Protein AF-A0A8C3CVC2-F1 (afdb_monomer)

Sequence (201 aa):
MAAPSAPRPPRPRKEPQPLVIPRSAAEEQRLRLERLMRNPEKTVPIPEKLNEWAPRPPPEFVRDVMGSSAGAGSGEFHVYRHLRRREYQRQDFMDAMAEKQRLDEEFQKKLERNKMIAEEQTAKRRRKRQKLKEKKLQAKKNKLEQKKQEKGQENAQLQWQETELRFCVQEIETPWCHLLYTTISFHIEINMKNQTAAVLP

Foldseek 3Di:
DDDDDDDDPDDPDDPDDPPDDDPDPVVVVVVVVVVCVVCVPDDDDDDDPDDDDAQDDDDPDDPPDDDPPDDDDPCNVVVCVVVVVSVVVNVVVVVVVVVVVVVVVVVVVVVVVVVVVVVVVVVVVVVVVVVVVVVVVVVVVVVVVVVVVVVVVVVVVVVVVVVVVVVVVVVVCPPPVVVVVVVVVVVVVVVVVVVPPPDDD

Radius of gyration: 58.06 Å; Cα contacts (8 Å, |Δi|>4): 8; chains: 1; bounding box: 137×62×144 Å

Nearest PDB structures (foldseek):
  7w5b-assembly1_2  TM=9.446E-01  e=3.152E-12  Homo sapiens

pLDDT: mean 82.86, std 14.96, range [46.09, 98.31]

Mean predicted aligned error: 16.49 Å

Solvent-accessible surface area (backbone atoms only — not comparable to full-atom values): 12413 Å² total; per-residue (Å²): 135,83,79,86,79,78,85,77,78,84,75,82,80,77,78,87,70,82,86,76,80,62,90,44,74,68,47,45,51,48,54,54,48,53,64,47,62,74,47,74,86,59,83,78,87,74,84,68,83,79,76,76,92,68,72,76,78,77,77,90,75,79,88,83,75,72,63,93,86,60,75,90,54,92,60,50,65,58,52,51,55,53,50,53,51,54,49,49,54,39,50,54,49,53,54,52,50,52,51,50,52,52,54,52,51,54,49,50,55,50,53,51,51,51,51,51,53,54,47,51,55,48,49,55,54,47,53,54,52,48,55,52,51,50,53,54,50,50,54,51,49,53,52,51,49,50,56,49,50,54,52,48,49,52,51,51,49,52,50,49,51,53,50,49,51,53,51,51,54,61,63,65,53,62,72,58,53,60,55,53,53,52,53,52,51,55,53,53,55,54,57,59,61,68,67,68,80,78,75,83,136

Secondary structure (DSSP, 8-state):
-PPPPPPPPPPPPPPPPP----SSHHHHHHHHHHHHHTSTTSPP-PPPPPPPP-PPPPPS--S----TT----TTHHHHHHHHHHHHHHHHHHHHHHHHHHHHHHHHHHHHHHHHHHHHHHHHHHHHHHHHHHHHHHHHHHHHHHHHHHHHHHHHHHHHHHHHHHHHHHHHHHHHHHHHHHHHHHHHHHHHHHTSSSSS--

InterPro domains:
  IPR009548 PRKR-interacting protein 1 [PF06658] (40-156)
  IPR009548 PRKR-interacting protein 1 [PTHR13507] (15-159)

Organism: Cairina moschata (NCBI:txid8855)

Structure (mmCIF, N/CA/C/O backbone):
data_AF-A0A8C3CVC2-F1
#
_entry.id   AF-A0A8C3CVC2-F1
#
loop_
_atom_site.group_PDB
_atom_site.id
_atom_site.type_symbol
_atom_site.label_atom_id
_atom_site.label_alt_id
_atom_site.label_comp_id
_atom_site.label_asym_id
_atom_site.label_entity_id
_atom_site.label_seq_id
_atom_site.pdbx_PDB_ins_code
_atom_site.Cartn_x
_atom_site.Cartn_y
_atom_site.Cartn_z
_atom_site.occupancy
_atom_site.B_iso_or_equiv
_atom_site.auth_seq_id
_atom_site.auth_comp_id
_atom_site.auth_asym_id
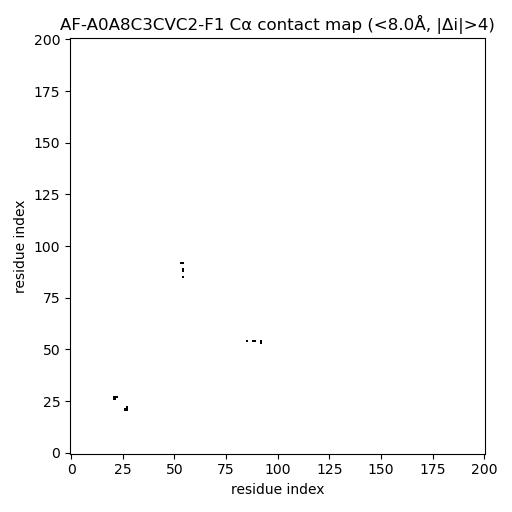_atom_site.auth_atom_id
_atom_site.pdbx_PDB_model_num
ATOM 1 N N . MET A 1 1 ? 21.371 -26.431 -43.433 1.00 46.09 1 MET A N 1
ATOM 2 C CA . MET A 1 1 ? 20.203 -26.418 -44.339 1.00 46.09 1 MET A CA 1
ATOM 3 C C . MET A 1 1 ? 18.964 -26.686 -43.490 1.00 46.09 1 MET A C 1
ATOM 5 O O . MET A 1 1 ? 18.816 -27.804 -43.020 1.00 46.09 1 MET A O 1
ATOM 9 N N . ALA A 1 2 ? 18.157 -25.669 -43.173 1.00 52.72 2 ALA A N 1
ATOM 10 C CA . ALA A 1 2 ? 16.923 -25.847 -42.395 1.00 52.72 2 ALA A CA 1
ATOM 11 C C . ALA A 1 2 ? 15.766 -26.202 -43.345 1.00 52.72 2 ALA A C 1
ATOM 13 O O . ALA A 1 2 ? 15.612 -25.556 -44.379 1.00 52.72 2 ALA A O 1
ATOM 14 N N . ALA A 1 3 ? 14.991 -27.239 -43.018 1.00 64.88 3 ALA A N 1
ATOM 15 C CA . ALA A 1 3 ? 13.877 -27.711 -43.840 1.00 64.88 3 ALA A CA 1
ATOM 16 C C . ALA A 1 3 ? 12.752 -26.655 -43.949 1.00 64.88 3 ALA A C 1
ATOM 18 O O . ALA A 1 3 ? 12.484 -25.953 -42.967 1.00 64.88 3 ALA A O 1
ATOM 19 N N . PRO A 1 4 ? 12.063 -26.537 -45.102 1.00 66.88 4 PRO A N 1
ATOM 20 C CA . PRO A 1 4 ? 10.926 -25.634 -45.237 1.00 66.88 4 PRO A CA 1
ATOM 21 C C . PRO A 1 4 ? 9.755 -26.127 -44.374 1.00 66.88 4 PRO A C 1
ATOM 23 O O . PRO A 1 4 ? 9.331 -27.277 -44.464 1.00 66.88 4 PRO A O 1
ATOM 26 N N . SER A 1 5 ? 9.237 -25.248 -43.514 1.00 68.94 5 SER A N 1
ATOM 27 C CA . SER A 1 5 ? 8.081 -25.544 -42.661 1.00 68.94 5 SER A CA 1
ATOM 28 C C . SER A 1 5 ? 6.784 -25.555 -43.478 1.00 68.94 5 SER A C 1
ATOM 30 O O . SER A 1 5 ? 6.563 -24.689 -44.322 1.00 68.94 5 SER A O 1
ATOM 32 N N . ALA A 1 6 ? 5.929 -26.551 -43.231 1.00 77.19 6 ALA A N 1
ATOM 33 C CA . ALA A 1 6 ? 4.643 -26.708 -43.905 1.00 77.19 6 ALA A CA 1
ATOM 34 C C . ALA A 1 6 ? 3.715 -25.490 -43.683 1.00 77.19 6 ALA A C 1
ATOM 36 O O . ALA A 1 6 ? 3.739 -24.884 -42.603 1.00 77.19 6 ALA A O 1
ATOM 37 N N . PRO A 1 7 ? 2.866 -25.131 -44.667 1.00 76.12 7 PRO A N 1
ATOM 38 C CA . PRO A 1 7 ? 1.921 -24.030 -44.527 1.00 76.12 7 PRO A CA 1
ATOM 39 C C . PRO A 1 7 ? 0.903 -24.336 -43.422 1.00 76.12 7 PRO A C 1
ATOM 41 O O . PRO A 1 7 ? 0.286 -25.400 -43.391 1.00 76.12 7 PRO A O 1
ATOM 44 N N . ARG A 1 8 ? 0.730 -23.390 -42.491 1.00 76.94 8 ARG A N 1
ATOM 45 C CA . ARG A 1 8 ? -0.240 -23.522 -41.394 1.00 76.94 8 ARG A CA 1
ATOM 46 C C . ARG A 1 8 ? -1.662 -23.611 -41.967 1.00 76.94 8 ARG A C 1
ATOM 48 O O . ARG A 1 8 ? -1.976 -22.838 -42.874 1.00 76.94 8 ARG A O 1
ATOM 55 N N . PRO A 1 9 ? -2.533 -24.481 -41.423 1.00 79.44 9 PRO A N 1
ATOM 56 C CA . PRO A 1 9 ? -3.913 -24.586 -41.882 1.00 79.44 9 PRO A CA 1
ATOM 57 C C . PRO A 1 9 ? -4.638 -23.233 -41.771 1.00 79.44 9 PRO A C 1
ATOM 59 O O . PRO A 1 9 ? -4.357 -22.452 -40.849 1.00 79.44 9 PRO A O 1
ATOM 62 N N . PRO A 1 10 ? -5.567 -22.930 -42.697 1.00 76.94 10 PRO A N 1
ATOM 63 C CA . PRO A 1 10 ? -6.317 -21.684 -42.671 1.00 76.94 10 PRO A CA 1
ATOM 64 C C . PRO A 1 10 ? -7.141 -21.603 -41.384 1.00 76.94 10 PRO A C 1
ATOM 66 O O . PRO A 1 10 ? -7.897 -22.511 -41.043 1.00 76.94 10 PRO A O 1
ATOM 69 N N . ARG A 1 11 ? -6.986 -20.496 -40.651 1.00 76.88 11 ARG A N 1
ATOM 70 C CA . ARG A 1 11 ? -7.777 -20.238 -39.444 1.00 76.88 11 ARG A CA 1
ATOM 71 C C . ARG A 1 11 ? -9.261 -20.137 -39.829 1.00 76.88 11 ARG A C 1
ATOM 73 O O . ARG A 1 11 ? -9.560 -19.449 -40.810 1.00 76.88 11 ARG A O 1
ATOM 80 N N . PRO A 1 12 ? -10.182 -20.764 -39.072 1.00 74.94 12 PRO A N 1
ATOM 81 C CA . PRO A 1 12 ? -11.611 -20.645 -39.333 1.00 74.94 12 PRO A CA 1
ATOM 82 C C . PRO A 1 12 ? -12.006 -19.164 -39.326 1.00 74.94 12 PRO A C 1
ATOM 84 O O . PRO A 1 12 ? -11.668 -18.420 -38.398 1.00 74.94 12 PRO A O 1
ATOM 87 N N . ARG A 1 13 ? -12.660 -18.714 -40.403 1.00 68.12 13 ARG A N 1
ATOM 88 C CA . ARG A 1 13 ? -13.088 -17.320 -40.555 1.00 68.12 13 ARG A CA 1
ATOM 89 C C . ARG A 1 13 ? -14.186 -17.044 -39.534 1.00 68.12 13 ARG A C 1
ATOM 91 O O . ARG A 1 13 ? -15.205 -17.723 -39.514 1.00 68.12 13 ARG A O 1
ATOM 98 N N . LYS A 1 14 ? -13.965 -16.058 -38.667 1.00 71.88 14 LYS A N 1
ATOM 99 C CA . LYS A 1 14 ? -14.958 -15.627 -37.683 1.00 71.88 14 LYS A CA 1
ATOM 100 C C . LYS A 1 14 ? -16.050 -14.854 -38.420 1.00 71.88 14 LYS A C 1
ATOM 102 O O . LYS A 1 14 ? -15.741 -13.848 -39.052 1.00 71.88 14 LYS A O 1
ATOM 107 N N . GLU A 1 15 ? -17.290 -15.329 -38.352 1.00 75.25 15 GLU A N 1
ATOM 108 C CA . GLU A 1 15 ? -18.439 -14.653 -38.962 1.00 75.25 15 GLU A CA 1
ATOM 109 C C . GLU A 1 15 ? -18.516 -13.188 -38.493 1.00 75.25 15 GLU A C 1
ATOM 111 O O . GLU A 1 15 ? -18.444 -12.945 -37.275 1.00 75.25 15 GLU A O 1
ATOM 116 N N . PRO A 1 16 ? -18.635 -12.215 -39.420 1.00 66.25 16 PRO A N 1
ATOM 117 C CA . PRO A 1 16 ? -18.678 -10.800 -39.076 1.00 66.25 16 PRO A CA 1
ATOM 118 C C . PRO A 1 16 ? -19.916 -10.530 -38.221 1.00 66.25 16 PRO A C 1
ATOM 120 O O . PRO A 1 16 ? -21.046 -10.734 -38.651 1.00 66.25 16 PRO A O 1
ATOM 123 N N . GLN A 1 17 ? -19.693 -10.114 -36.977 1.00 67.25 17 GLN A N 1
ATOM 124 C CA . GLN A 1 17 ? -20.778 -9.775 -36.063 1.00 67.25 17 GLN A CA 1
ATOM 125 C C . GLN A 1 17 ? -21.219 -8.332 -36.297 1.00 67.25 17 GLN A C 1
ATOM 127 O O . GLN A 1 17 ? -20.343 -7.471 -36.432 1.00 67.25 17 GLN A O 1
ATOM 132 N N . PRO A 1 18 ? -22.532 -8.044 -36.300 1.00 72.38 18 PRO A N 1
ATOM 133 C CA . PRO A 1 18 ? -23.007 -6.670 -36.332 1.00 72.38 18 PRO A CA 1
ATOM 134 C C . PRO A 1 18 ? -22.492 -5.936 -35.088 1.00 72.38 18 PRO A C 1
ATOM 136 O O . PRO A 1 18 ? -22.612 -6.423 -33.961 1.00 72.38 18 PRO A O 1
ATOM 139 N N . LEU A 1 19 ? -21.869 -4.776 -35.293 1.00 73.06 19 LEU A N 1
ATOM 140 C CA . LEU A 1 19 ? -21.350 -3.950 -34.209 1.00 73.06 19 LEU A CA 1
ATOM 141 C C . LEU A 1 19 ? -22.526 -3.236 -33.527 1.00 73.06 19 LEU A C 1
ATOM 143 O O . LEU A 1 19 ? -22.907 -2.135 -33.912 1.00 73.06 19 LEU A O 1
ATOM 147 N N . VAL A 1 20 ? -23.139 -3.892 -32.542 1.00 81.75 20 VAL A N 1
ATOM 148 C CA . VAL A 1 20 ? -24.202 -3.294 -31.725 1.00 81.75 20 VAL A CA 1
ATOM 149 C C . VAL A 1 20 ? -23.547 -2.452 -30.635 1.00 81.75 20 VAL A C 1
ATOM 151 O O . VAL A 1 20 ? -22.890 -2.987 -29.743 1.00 81.75 20 VAL A O 1
ATOM 154 N N . ILE A 1 21 ? -23.703 -1.131 -30.720 1.00 84.44 21 ILE A N 1
ATOM 155 C CA . ILE A 1 21 ? -23.258 -0.204 -29.675 1.00 84.44 21 ILE A CA 1
ATOM 156 C C . ILE A 1 21 ? -24.286 -0.279 -28.534 1.00 84.44 21 ILE A C 1
ATOM 158 O O . ILE A 1 21 ? -25.451 0.055 -28.767 1.00 84.44 21 ILE A O 1
ATOM 162 N N . PRO A 1 22 ? -23.908 -0.738 -27.326 1.00 84.31 22 PRO A N 1
ATOM 163 C CA . PRO A 1 22 ? -24.840 -0.816 -26.208 1.00 84.31 22 PRO A CA 1
ATOM 164 C C . PRO A 1 22 ? -25.255 0.591 -25.766 1.00 84.31 22 PRO A C 1
ATOM 166 O O . PRO A 1 22 ? -24.414 1.474 -25.606 1.00 84.31 22 PRO A O 1
ATOM 169 N N . ARG A 1 23 ? -26.554 0.800 -25.544 1.00 84.38 23 ARG A N 1
ATOM 170 C CA . ARG A 1 23 ? -27.125 2.060 -25.031 1.00 84.38 23 ARG A CA 1
ATOM 171 C C . ARG A 1 23 ? -27.279 2.051 -23.508 1.00 84.38 23 ARG A C 1
ATOM 173 O O . ARG A 1 23 ? -27.440 3.106 -22.904 1.00 84.38 23 ARG A O 1
ATOM 180 N N . SER A 1 24 ? -27.231 0.869 -22.887 1.00 93.38 24 SER A N 1
ATOM 181 C CA . SER A 1 24 ? -27.380 0.648 -21.443 1.00 93.38 24 SER A CA 1
ATOM 182 C C . SER A 1 24 ? -26.378 -0.391 -20.927 1.00 93.38 24 SER A C 1
ATOM 184 O O . SER A 1 24 ? -26.004 -1.312 -21.655 1.00 93.38 24 SER A O 1
ATOM 186 N N . ALA A 1 25 ? -25.994 -0.299 -19.648 1.00 92.19 25 ALA A N 1
ATOM 187 C CA . ALA A 1 25 ? -25.127 -1.279 -18.982 1.00 92.19 25 ALA A CA 1
ATOM 188 C C . ALA A 1 25 ? -25.695 -2.712 -19.051 1.00 92.19 25 ALA A C 1
ATOM 190 O O . ALA A 1 25 ? -24.948 -3.682 -19.175 1.00 92.19 25 ALA A O 1
ATOM 191 N N . ALA A 1 26 ? -27.026 -2.848 -19.035 1.00 93.25 26 ALA A N 1
ATOM 192 C CA . ALA A 1 26 ? -27.692 -4.140 -19.192 1.00 93.25 26 ALA A CA 1
ATOM 193 C C . ALA A 1 26 ? -27.498 -4.727 -20.604 1.00 93.25 26 ALA A C 1
ATOM 195 O O . ALA A 1 26 ? -27.313 -5.934 -20.756 1.00 93.25 26 ALA A O 1
ATOM 196 N N . GLU A 1 27 ? -27.496 -3.881 -21.641 1.00 90.19 27 GLU A N 1
ATOM 197 C CA . GLU A 1 27 ? -27.237 -4.313 -23.019 1.00 90.19 27 GLU A CA 1
ATOM 198 C C . GLU A 1 27 ? -25.772 -4.748 -23.197 1.00 90.19 27 GLU A C 1
ATOM 200 O O . GLU A 1 27 ? -25.513 -5.756 -23.850 1.00 90.19 27 GLU A O 1
ATOM 205 N N . GLU A 1 28 ? -24.813 -4.068 -22.558 1.00 90.69 28 GLU A N 1
ATOM 206 C CA . GLU A 1 28 ? -23.397 -4.469 -22.576 1.00 90.69 28 GLU A CA 1
ATOM 207 C C . GLU A 1 28 ? -23.183 -5.849 -21.932 1.00 90.69 28 GLU A C 1
ATOM 209 O O . GLU A 1 28 ? -22.511 -6.719 -22.497 1.00 90.69 28 GLU A O 1
ATOM 214 N N . GLN A 1 29 ? -23.800 -6.081 -20.769 1.00 92.19 29 GLN A N 1
ATOM 215 C CA . GLN A 1 29 ? -23.756 -7.377 -20.092 1.00 92.19 29 GLN A CA 1
ATOM 216 C C . GLN A 1 29 ? -24.405 -8.474 -20.937 1.00 92.19 29 GLN A C 1
ATOM 218 O O . GLN A 1 29 ? -23.830 -9.557 -21.065 1.00 92.19 29 GLN A O 1
ATOM 223 N N . ARG A 1 30 ? -25.554 -8.187 -21.566 1.00 92.00 30 ARG A N 1
ATOM 224 C CA . ARG A 1 30 ? -26.229 -9.114 -22.483 1.00 92.00 30 ARG A CA 1
ATOM 225 C C . ARG A 1 30 ? -25.324 -9.500 -23.654 1.00 92.00 30 ARG A C 1
ATOM 227 O O . ARG A 1 30 ? -25.167 -10.689 -23.915 1.00 92.00 30 ARG A O 1
ATOM 234 N N . LEU A 1 31 ? -24.684 -8.532 -24.312 1.00 91.25 31 LEU A N 1
ATOM 235 C CA . LEU A 1 31 ? -23.761 -8.788 -25.427 1.00 91.25 31 LEU A CA 1
ATOM 236 C C . LEU A 1 31 ? -22.528 -9.595 -24.986 1.00 91.25 31 LEU A C 1
ATOM 238 O O . LEU A 1 31 ? -22.068 -10.491 -25.701 1.00 91.25 31 LEU A O 1
ATOM 242 N N . ARG A 1 32 ? -21.985 -9.312 -23.795 1.00 89.50 32 ARG A N 1
ATOM 243 C CA . ARG A 1 32 ? -20.867 -10.076 -23.218 1.00 89.50 32 ARG A CA 1
ATOM 244 C C . ARG A 1 32 ? -21.272 -11.512 -22.884 1.00 89.50 32 ARG A C 1
ATOM 246 O O . ARG A 1 32 ? -20.483 -12.425 -23.128 1.00 89.50 32 ARG A O 1
ATOM 253 N N . LEU A 1 33 ? -22.485 -11.708 -22.367 1.00 90.62 33 LEU A N 1
ATOM 254 C CA . LEU A 1 33 ? -23.052 -13.018 -22.057 1.00 90.62 33 LEU A CA 1
ATOM 255 C C . LEU A 1 33 ? -23.314 -13.829 -23.331 1.00 90.62 33 LEU A C 1
ATOM 257 O O . LEU A 1 33 ? -22.898 -14.978 -23.410 1.00 90.62 33 LEU A O 1
ATOM 261 N N . GLU A 1 34 ? -23.916 -13.226 -24.356 1.00 91.62 34 GLU A N 1
ATOM 262 C CA . GLU A 1 34 ? -24.159 -13.865 -25.655 1.00 91.62 34 GLU A CA 1
ATOM 263 C C . GLU A 1 34 ? -22.848 -14.315 -26.319 1.00 91.62 34 GLU A C 1
ATOM 265 O O . GLU A 1 34 ? -22.734 -15.437 -26.817 1.00 91.62 34 GLU A O 1
ATOM 270 N N . ARG A 1 35 ? -21.803 -13.477 -26.247 1.00 89.06 35 ARG A N 1
ATOM 271 C CA . ARG A 1 35 ? -20.454 -13.836 -26.710 1.00 89.06 35 ARG A CA 1
ATOM 272 C C . ARG A 1 35 ? -19.881 -15.042 -25.959 1.00 89.06 35 ARG A C 1
ATOM 274 O O . ARG A 1 35 ? -19.140 -15.815 -26.566 1.00 89.06 35 ARG A O 1
ATOM 281 N N . LEU A 1 36 ? -20.178 -15.175 -24.668 1.00 88.81 36 LEU A N 1
ATOM 282 C CA . LEU A 1 36 ? -19.698 -16.275 -23.835 1.00 88.81 36 LEU A CA 1
ATOM 283 C C . LEU A 1 36 ? -20.464 -17.575 -24.117 1.00 88.81 36 LEU A C 1
ATOM 285 O O . LEU A 1 36 ? -19.848 -18.622 -24.285 1.00 88.81 36 LEU A O 1
ATOM 289 N N . MET A 1 37 ? -21.788 -17.483 -24.260 1.00 89.00 37 MET A N 1
ATOM 290 C CA . MET A 1 37 ? -22.680 -18.618 -24.530 1.00 89.00 37 MET A CA 1
ATOM 291 C C . MET A 1 37 ? -22.517 -19.203 -25.934 1.00 89.00 37 MET A C 1
ATOM 293 O O . MET A 1 37 ? -22.893 -20.346 -26.163 1.00 89.00 37 MET A O 1
ATOM 297 N N . ARG A 1 38 ? -21.911 -18.463 -26.871 1.00 90.19 38 ARG A N 1
ATOM 298 C CA . ARG A 1 38 ? -21.586 -18.982 -28.206 1.00 90.19 38 ARG A CA 1
ATOM 299 C C . ARG A 1 38 ? -20.649 -20.194 -28.175 1.00 90.19 38 ARG A C 1
ATOM 301 O O . ARG A 1 38 ? -20.734 -21.030 -29.062 1.00 90.19 38 ARG A O 1
ATOM 308 N N . ASN A 1 39 ? -19.758 -20.272 -27.184 1.00 88.31 39 ASN A N 1
ATOM 309 C CA . ASN A 1 39 ? -18.803 -21.370 -27.020 1.00 88.31 39 ASN A CA 1
ATOM 310 C C . ASN A 1 39 ? -18.792 -21.831 -25.551 1.00 88.31 39 ASN A C 1
ATOM 312 O O . ASN A 1 39 ? -17.879 -21.448 -24.812 1.00 88.31 39 ASN A O 1
ATOM 316 N N . PRO A 1 40 ? -19.778 -22.637 -25.115 1.00 87.75 40 PRO A N 1
ATOM 317 C CA . PRO A 1 40 ? -19.933 -23.009 -23.707 1.00 87.75 40 PRO A CA 1
ATOM 318 C C . PRO A 1 40 ? -18.824 -23.941 -23.194 1.00 87.75 40 PRO A C 1
ATOM 320 O O . PRO A 1 40 ? -18.549 -23.960 -22.000 1.00 87.75 40 PRO A O 1
ATOM 323 N N . GLU A 1 41 ? -18.146 -24.676 -24.080 1.00 89.12 41 GLU A N 1
ATOM 324 C CA . GLU A 1 41 ? -17.042 -25.580 -23.714 1.00 89.12 41 GLU A CA 1
ATOM 325 C C . GLU A 1 41 ? -15.731 -24.844 -23.383 1.00 89.12 41 GLU A C 1
ATOM 327 O O . GLU A 1 41 ? -14.822 -25.413 -22.779 1.00 89.12 41 GLU A O 1
ATOM 332 N N . LYS A 1 42 ? -15.596 -23.569 -23.774 1.00 87.94 42 LYS A N 1
ATOM 333 C CA . LYS A 1 42 ? -14.369 -22.804 -23.536 1.00 87.94 42 LYS A CA 1
ATOM 334 C C . LYS A 1 42 ? -14.364 -22.247 -22.114 1.00 87.94 42 LYS A C 1
ATOM 336 O O . LYS A 1 42 ? -15.173 -21.384 -21.781 1.00 87.94 42 LYS A O 1
ATOM 341 N N . THR A 1 43 ? -13.390 -22.660 -21.305 1.00 85.19 43 THR A N 1
ATOM 342 C CA . THR A 1 43 ? -13.203 -22.113 -19.955 1.00 85.19 43 THR A CA 1
ATOM 343 C C . THR A 1 43 ? -12.953 -20.603 -19.992 1.00 85.19 43 THR A C 1
ATOM 345 O O . THR A 1 43 ? -12.244 -20.070 -20.855 1.00 85.19 43 THR A O 1
ATOM 348 N N . VAL A 1 44 ? -13.573 -19.889 -19.053 1.00 83.94 44 VAL A N 1
ATOM 349 C CA . VAL A 1 44 ? -13.456 -18.433 -18.944 1.00 83.94 44 VAL A CA 1
ATOM 350 C C . VAL A 1 44 ? -12.171 -18.099 -18.188 1.00 83.94 44 VAL A C 1
ATOM 352 O O . VAL A 1 44 ? -12.045 -18.514 -17.037 1.00 83.94 44 VAL A O 1
ATOM 355 N N . PRO A 1 45 ? -11.225 -17.341 -18.773 1.00 84.12 45 PRO A N 1
ATOM 356 C CA . PRO A 1 45 ? -10.065 -16.880 -18.029 1.00 84.12 45 PRO A CA 1
ATOM 357 C C . PRO A 1 45 ? -10.517 -15.799 -17.044 1.00 84.12 45 PRO A C 1
ATOM 359 O O . PRO A 1 45 ? -10.784 -14.661 -17.438 1.00 84.12 45 PRO A O 1
ATOM 362 N N . ILE A 1 46 ? -10.639 -16.161 -15.768 1.00 87.25 46 ILE A N 1
ATOM 363 C CA . ILE A 1 46 ? -10.788 -15.193 -14.682 1.00 87.25 46 ILE A CA 1
ATOM 364 C C . ILE A 1 46 ? -9.399 -14.586 -14.465 1.00 87.25 46 ILE A C 1
ATOM 366 O O . ILE A 1 46 ? -8.468 -15.342 -14.186 1.00 87.25 46 ILE A O 1
ATOM 370 N N . PRO A 1 47 ? -9.217 -13.263 -14.630 1.00 87.75 47 PRO A N 1
ATOM 371 C CA . PRO A 1 47 ? -7.932 -12.642 -14.359 1.00 87.75 47 PRO A CA 1
ATOM 372 C C . PRO A 1 47 ? -7.535 -12.902 -12.908 1.00 87.75 47 PRO A C 1
ATOM 374 O O . PRO A 1 47 ? -8.265 -12.544 -11.982 1.00 87.75 47 PRO A O 1
ATOM 377 N N . GLU A 1 48 ? -6.383 -13.530 -12.712 1.00 86.06 48 GLU A N 1
ATOM 378 C CA . GLU A 1 48 ? -5.753 -13.590 -11.399 1.00 86.06 48 GLU A CA 1
ATOM 379 C C . GLU A 1 48 ? -5.310 -12.184 -10.974 1.00 86.06 48 GLU A C 1
ATOM 381 O O . GLU A 1 48 ? -5.281 -11.248 -11.782 1.00 86.06 48 GLU A O 1
ATOM 386 N N . LYS A 1 49 ? -4.976 -12.022 -9.688 1.00 86.50 49 LYS A N 1
ATOM 387 C CA . LYS A 1 49 ? -4.460 -10.754 -9.157 1.00 86.50 49 LYS A CA 1
ATOM 388 C C . LYS A 1 49 ? -3.366 -10.204 -10.080 1.00 86.50 49 LYS A C 1
ATOM 390 O O . LYS A 1 49 ? -2.425 -10.914 -10.434 1.00 86.50 49 LYS A O 1
ATOM 395 N N . LEU A 1 50 ? -3.505 -8.941 -10.478 1.00 86.88 50 LEU A N 1
ATOM 396 C CA . LEU A 1 50 ? -2.501 -8.269 -11.295 1.00 86.88 50 LEU A CA 1
ATOM 397 C C . LEU A 1 50 ? -1.176 -8.293 -10.534 1.00 86.88 50 LEU A C 1
ATOM 399 O O . LEU A 1 50 ? -1.115 -7.850 -9.387 1.00 86.88 50 LEU A O 1
ATOM 403 N N . ASN A 1 51 ? -0.136 -8.844 -11.155 1.00 85.25 51 ASN A N 1
ATOM 404 C CA . ASN A 1 51 ? 1.193 -8.785 -10.570 1.00 85.25 51 ASN A CA 1
ATOM 405 C C . ASN A 1 51 ? 1.675 -7.332 -10.608 1.00 85.25 51 ASN A C 1
ATOM 407 O O . ASN A 1 51 ? 1.600 -6.682 -11.656 1.00 85.25 51 ASN A O 1
ATOM 411 N N . GLU A 1 52 ? 2.151 -6.829 -9.474 1.00 87.00 52 GLU A N 1
ATOM 412 C CA . GLU A 1 52 ? 2.752 -5.503 -9.409 1.00 87.00 52 GLU A CA 1
ATOM 413 C C . GLU A 1 52 ? 4.014 -5.507 -10.284 1.00 87.00 52 GLU A C 1
ATOM 415 O O . GLU A 1 52 ? 4.744 -6.502 -10.356 1.00 87.00 52 GLU A O 1
ATOM 420 N N . TRP A 1 53 ? 4.244 -4.422 -11.027 1.00 88.50 53 TRP A N 1
ATOM 421 C CA . TRP A 1 53 ? 5.447 -4.325 -11.847 1.00 88.50 53 TRP A CA 1
ATOM 422 C C . TRP A 1 53 ? 6.668 -4.400 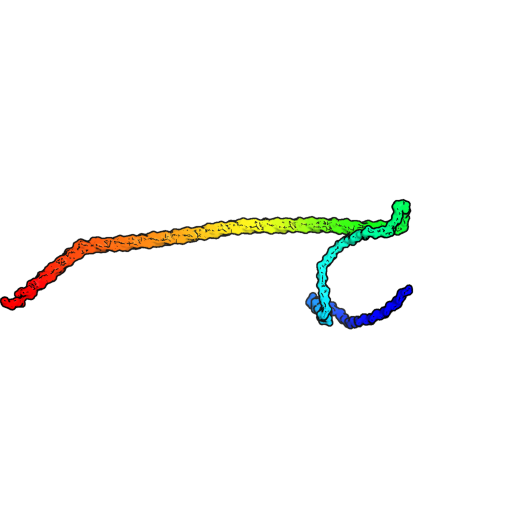-10.930 1.00 88.50 53 TRP A C 1
ATOM 424 O O . TRP A 1 53 ? 6.788 -3.598 -10.010 1.00 88.50 53 TRP A O 1
ATOM 434 N N . ALA A 1 54 ? 7.561 -5.353 -11.188 1.00 90.69 54 ALA A N 1
ATOM 435 C CA . ALA A 1 54 ? 8.793 -5.527 -10.435 1.00 90.69 54 ALA A CA 1
ATOM 436 C C . ALA A 1 54 ? 10.003 -5.285 -11.349 1.00 90.69 54 ALA A C 1
ATOM 438 O O . ALA A 1 54 ? 9.986 -5.708 -12.518 1.00 90.69 54 ALA A O 1
ATOM 439 N N . PRO A 1 55 ? 11.075 -4.649 -10.839 1.00 92.81 55 PRO A N 1
ATOM 440 C CA . PRO A 1 55 ? 12.308 -4.504 -11.589 1.00 92.81 55 PRO A CA 1
ATOM 441 C C . PRO A 1 55 ? 12.843 -5.888 -11.957 1.00 92.81 55 PRO A C 1
ATOM 443 O O . PRO A 1 55 ? 12.830 -6.829 -11.162 1.00 92.81 55 PRO A O 1
ATOM 446 N N . ARG A 1 56 ? 13.297 -6.029 -13.204 1.00 91.69 56 ARG A N 1
ATOM 447 C CA . ARG A 1 56 ? 13.858 -7.295 -13.683 1.00 91.69 56 ARG A CA 1
ATOM 448 C C . ARG A 1 56 ? 15.139 -7.599 -12.902 1.00 91.69 56 ARG A C 1
ATOM 450 O O . ARG A 1 56 ? 15.946 -6.682 -12.735 1.00 91.69 56 ARG A O 1
ATOM 457 N N . PRO A 1 57 ? 15.358 -8.856 -12.477 1.00 91.56 57 PRO A N 1
ATOM 458 C CA . PRO A 1 57 ? 16.606 -9.216 -11.826 1.00 91.56 57 PRO A CA 1
ATOM 459 C C . PRO A 1 57 ? 17.778 -8.941 -12.782 1.00 91.56 57 PRO A C 1
ATOM 461 O O . PRO A 1 57 ? 17.637 -9.160 -13.995 1.00 91.56 57 PRO A O 1
ATOM 464 N N . PRO A 1 58 ? 18.908 -8.422 -12.271 1.00 91.44 58 PRO A N 1
ATOM 465 C CA . PRO A 1 58 ? 20.087 -8.207 -13.093 1.00 91.44 58 PRO A CA 1
ATOM 466 C C . PRO A 1 58 ? 20.572 -9.547 -13.676 1.00 91.44 58 PRO A C 1
ATOM 468 O O . PRO A 1 58 ? 20.465 -10.576 -13.005 1.00 91.44 58 PRO A O 1
ATOM 471 N N . PRO A 1 59 ? 21.065 -9.566 -14.929 1.00 92.69 59 PRO A N 1
ATOM 472 C CA . PRO A 1 59 ? 21.645 -10.771 -15.508 1.00 92.69 59 PRO A CA 1
ATOM 473 C C . PRO A 1 59 ? 22.881 -11.186 -14.708 1.00 92.69 59 PRO A C 1
ATOM 475 O O . PRO A 1 59 ? 23.678 -10.341 -14.314 1.00 92.69 59 PRO A O 1
ATOM 478 N N . GLU A 1 60 ? 23.025 -12.487 -14.482 1.00 92.88 60 GLU A N 1
ATOM 479 C CA . GLU A 1 60 ? 24.062 -13.026 -13.600 1.00 92.88 60 GLU A CA 1
ATOM 480 C C . GLU A 1 60 ? 25.462 -12.982 -14.234 1.00 92.88 60 GLU A C 1
ATOM 482 O O . GLU A 1 60 ? 26.413 -12.560 -13.584 1.00 92.88 60 GLU A O 1
ATOM 487 N N . PHE A 1 61 ? 25.574 -13.279 -15.534 1.00 92.62 61 PHE A N 1
ATOM 488 C CA . PHE A 1 61 ? 26.808 -13.084 -16.295 1.00 92.62 61 PHE A CA 1
ATOM 489 C C . PHE A 1 61 ? 26.602 -12.129 -17.465 1.00 92.62 61 PHE A C 1
ATOM 491 O O . PHE A 1 61 ? 25.754 -12.349 -18.335 1.00 92.62 61 PHE A O 1
ATOM 498 N N . VAL A 1 62 ? 27.447 -11.104 -17.522 1.00 91.31 62 VAL A N 1
ATOM 499 C CA . VAL A 1 62 ? 27.610 -10.234 -18.689 1.00 91.31 62 VAL A CA 1
ATOM 500 C C . VAL A 1 62 ? 28.766 -10.803 -19.512 1.00 91.31 62 VAL A C 1
ATOM 502 O O . VAL A 1 62 ? 29.875 -10.945 -19.005 1.00 91.31 62 VAL A O 1
ATOM 505 N N . ARG A 1 63 ? 28.495 -11.216 -20.754 1.00 93.88 63 ARG A N 1
ATOM 506 C CA . ARG A 1 63 ? 29.462 -11.947 -21.603 1.00 93.88 63 ARG A CA 1
ATOM 507 C C . ARG A 1 63 ? 30.277 -11.027 -22.510 1.00 93.88 63 ARG A C 1
ATOM 509 O O . ARG A 1 63 ? 31.314 -11.425 -23.018 1.00 93.88 63 ARG A O 1
ATOM 516 N N . ASP A 1 64 ? 29.782 -9.819 -22.723 1.00 90.12 64 ASP A N 1
ATOM 517 C CA . ASP A 1 64 ? 30.264 -8.792 -23.643 1.00 90.12 64 ASP A CA 1
ATOM 518 C C . ASP A 1 64 ? 31.135 -7.731 -22.949 1.00 90.12 64 ASP A C 1
ATOM 520 O O . ASP A 1 64 ? 31.285 -6.616 -23.443 1.00 90.12 64 ASP A O 1
ATOM 524 N N . VAL A 1 65 ? 31.734 -8.073 -21.803 1.00 89.31 65 VAL A N 1
ATOM 525 C CA . VAL A 1 65 ? 32.639 -7.175 -21.077 1.00 89.31 65 VAL A CA 1
ATOM 526 C C . VAL A 1 65 ? 33.961 -7.055 -21.838 1.00 89.31 65 VAL A C 1
ATOM 528 O O . VAL A 1 65 ? 34.715 -8.019 -21.964 1.00 89.31 65 VAL A O 1
ATOM 531 N N . MET A 1 66 ? 34.246 -5.855 -22.340 1.00 89.81 66 MET A N 1
ATOM 532 C CA . MET A 1 66 ? 35.543 -5.507 -22.923 1.00 89.81 66 MET A CA 1
ATOM 533 C C . MET A 1 66 ? 36.576 -5.230 -21.812 1.00 89.81 66 MET A C 1
ATOM 535 O O . MET A 1 66 ? 36.209 -4.885 -20.690 1.00 89.81 66 MET A O 1
ATOM 539 N N . GLY A 1 67 ? 37.871 -5.409 -22.100 1.00 92.38 67 GLY A N 1
ATOM 540 C CA . GLY A 1 67 ? 38.944 -5.279 -21.103 1.00 92.38 67 GLY A CA 1
ATOM 541 C C . GLY A 1 67 ? 38.990 -3.911 -20.407 1.00 92.38 67 GLY A C 1
ATOM 542 O O . GLY A 1 67 ? 38.696 -2.888 -21.015 1.00 92.38 67 GLY A O 1
ATOM 543 N N . SER A 1 68 ? 39.414 -3.884 -19.141 1.00 89.69 68 SER A N 1
ATOM 544 C CA . SER A 1 68 ? 39.336 -2.695 -18.274 1.00 89.69 68 SER A CA 1
ATOM 545 C C . SER A 1 68 ? 40.153 -1.485 -18.745 1.00 89.69 68 SER A C 1
ATOM 547 O O . SER A 1 68 ? 39.869 -0.364 -18.337 1.00 89.69 68 SER A O 1
ATOM 549 N N . SER A 1 69 ? 41.177 -1.699 -19.576 1.00 93.12 69 SER A N 1
ATOM 550 C CA . SER A 1 69 ? 42.006 -0.640 -20.170 1.00 93.12 69 SER A CA 1
ATOM 551 C C . SER A 1 69 ? 41.585 -0.256 -21.592 1.00 93.12 69 SER A C 1
ATOM 553 O O . SER A 1 69 ? 42.232 0.586 -22.215 1.00 93.12 69 SER A O 1
ATOM 555 N N . ALA A 1 70 ? 40.535 -0.877 -22.136 1.00 88.94 70 ALA A N 1
ATOM 556 C CA . ALA A 1 70 ? 40.036 -0.548 -23.461 1.00 88.94 70 ALA A CA 1
ATOM 557 C C . ALA A 1 70 ? 39.350 0.831 -23.464 1.00 88.94 70 ALA A C 1
ATOM 559 O O . ALA A 1 70 ? 38.727 1.239 -22.486 1.00 88.94 70 ALA A O 1
ATOM 560 N N . GLY A 1 71 ? 39.474 1.562 -24.575 1.00 89.69 71 GLY A N 1
ATOM 561 C CA . GLY A 1 71 ? 38.849 2.877 -24.737 1.00 89.69 71 GLY A CA 1
ATOM 562 C C . GLY A 1 71 ? 37.321 2.815 -24.859 1.00 89.69 71 GLY A C 1
ATOM 563 O O . GLY A 1 71 ? 36.733 1.751 -25.049 1.00 89.69 71 GLY A O 1
ATOM 564 N N . ALA A 1 72 ? 36.668 3.978 -24.796 1.00 90.88 72 ALA A N 1
ATOM 565 C CA . ALA A 1 72 ? 35.221 4.078 -24.970 1.00 90.88 72 ALA A CA 1
ATOM 566 C C . ALA A 1 72 ? 34.808 3.695 -26.404 1.00 90.88 72 ALA A C 1
ATOM 568 O O . ALA A 1 72 ? 35.149 4.381 -27.369 1.00 90.88 72 ALA A O 1
ATOM 569 N N . GLY A 1 73 ? 34.063 2.597 -26.542 1.00 90.62 73 GLY A N 1
ATOM 570 C CA . GLY A 1 73 ? 33.483 2.172 -27.817 1.00 90.62 73 GLY A CA 1
ATOM 571 C C . GLY A 1 73 ? 32.241 2.986 -28.201 1.00 90.62 73 GLY A C 1
ATOM 572 O O . GLY A 1 73 ? 31.616 3.640 -27.367 1.00 90.62 73 GLY A O 1
ATOM 573 N N . SER A 1 74 ? 31.815 2.897 -29.464 1.00 93.38 74 SER A N 1
ATOM 574 C CA . SER A 1 74 ? 30.613 3.593 -29.964 1.00 93.38 74 SER A CA 1
ATOM 575 C C . SER A 1 74 ? 29.304 3.126 -29.305 1.00 93.38 74 SER A C 1
ATOM 577 O O . SER A 1 74 ? 28.334 3.880 -29.244 1.00 93.38 74 SER A O 1
ATOM 579 N N . GLY A 1 75 ? 29.271 1.892 -28.789 1.00 92.62 75 GLY A N 1
ATOM 580 C CA . GLY A 1 75 ? 28.117 1.309 -28.098 1.00 92.62 75 GLY A CA 1
ATOM 581 C C . GLY A 1 75 ? 28.016 1.647 -26.606 1.00 92.62 75 GLY A C 1
ATOM 582 O O . GLY A 1 75 ? 26.932 1.515 -26.034 1.00 92.62 75 GLY A O 1
ATOM 583 N N . GLU A 1 76 ? 29.096 2.128 -25.982 1.00 92.31 76 GLU A N 1
ATOM 584 C CA . GLU A 1 76 ? 29.184 2.308 -24.522 1.00 92.31 76 GLU A CA 1
ATOM 585 C C . GLU A 1 76 ? 28.146 3.315 -24.001 1.00 92.31 76 GLU A C 1
ATOM 587 O O . GLU A 1 76 ? 27.495 3.110 -22.975 1.00 92.31 76 GLU A O 1
ATOM 592 N N . PHE A 1 77 ? 27.873 4.369 -24.779 1.00 95.19 77 PHE A N 1
ATOM 593 C CA . PHE A 1 77 ? 26.840 5.352 -24.447 1.00 95.19 77 PHE A CA 1
ATOM 594 C C . PHE A 1 77 ? 25.443 4.723 -24.310 1.00 95.19 77 PHE A C 1
ATOM 596 O O . PHE A 1 77 ? 24.661 5.081 -23.422 1.00 95.19 77 PHE A O 1
ATOM 603 N N . HIS A 1 78 ? 25.091 3.782 -25.189 1.00 95.88 78 HIS A N 1
ATOM 604 C CA . HIS A 1 7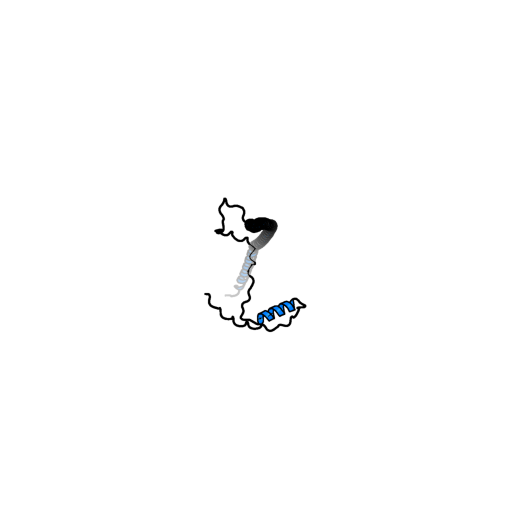8 ? 23.791 3.119 -25.128 1.00 95.88 78 HIS A CA 1
ATOM 605 C C . HIS A 1 78 ? 23.712 2.108 -23.988 1.00 95.88 78 HIS A C 1
ATOM 607 O O . HIS A 1 78 ? 22.652 2.013 -23.361 1.00 95.88 78 HIS A O 1
ATOM 613 N N . VAL A 1 79 ? 24.818 1.431 -23.672 1.00 93.81 79 VAL A N 1
ATOM 614 C CA . VAL A 1 79 ? 24.921 0.564 -22.493 1.00 93.81 79 VAL A CA 1
ATOM 615 C C . VAL A 1 79 ? 24.631 1.372 -21.224 1.00 93.81 79 VAL A C 1
ATOM 617 O O . VAL A 1 79 ? 23.682 1.042 -20.504 1.00 93.81 79 VAL A O 1
ATOM 620 N N . TYR A 1 80 ? 25.318 2.503 -21.016 1.00 94.88 80 TYR A N 1
ATOM 621 C CA . TYR A 1 80 ? 25.059 3.400 -19.882 1.00 94.88 80 TYR A CA 1
ATOM 622 C C . TYR A 1 80 ? 23.614 3.920 -19.857 1.00 94.88 80 TYR A C 1
ATOM 624 O O . TYR A 1 80 ? 22.955 3.890 -18.817 1.00 94.88 80 TYR A O 1
ATOM 632 N N . ARG A 1 81 ? 23.065 4.348 -21.004 1.00 97.44 81 ARG A N 1
ATOM 633 C CA . ARG A 1 81 ? 21.674 4.830 -21.099 1.00 97.44 81 ARG A CA 1
ATOM 634 C C . ARG A 1 81 ? 20.662 3.777 -20.637 1.00 97.44 81 ARG A C 1
ATOM 636 O O . ARG A 1 81 ? 19.702 4.120 -19.945 1.00 97.44 81 ARG A O 1
ATOM 643 N N . HIS A 1 82 ? 20.834 2.518 -21.036 1.00 95.69 82 HIS A N 1
ATOM 644 C CA . HIS A 1 82 ? 19.947 1.427 -20.629 1.00 95.69 82 HIS A CA 1
ATOM 645 C C . HIS A 1 82 ? 20.147 1.036 -19.161 1.00 95.69 82 HIS A C 1
ATOM 647 O O . HIS A 1 82 ? 19.155 0.831 -18.460 1.00 95.69 82 HIS A O 1
ATOM 653 N N . LEU A 1 83 ? 21.395 0.996 -18.688 1.00 95.56 83 LEU A N 1
ATOM 654 C CA . LEU A 1 83 ? 21.727 0.715 -17.293 1.00 95.56 83 LEU A CA 1
ATOM 655 C C . LEU A 1 83 ? 21.140 1.775 -16.352 1.00 95.56 83 LEU A C 1
ATOM 657 O O . LEU A 1 83 ? 20.438 1.425 -15.410 1.00 95.56 83 LEU A O 1
ATOM 661 N N . ARG A 1 84 ? 21.334 3.065 -16.655 1.00 97.56 84 ARG A N 1
ATOM 662 C CA . ARG A 1 84 ? 20.817 4.185 -15.854 1.00 97.56 84 ARG A CA 1
ATOM 663 C C . ARG A 1 84 ? 19.296 4.166 -15.755 1.00 97.56 84 ARG A C 1
ATOM 665 O O . ARG A 1 84 ? 18.752 4.362 -14.677 1.00 97.56 84 ARG A O 1
ATOM 672 N N . ARG A 1 85 ? 18.597 3.905 -16.866 1.00 97.06 85 ARG A N 1
ATOM 673 C CA . ARG A 1 85 ? 17.128 3.778 -16.856 1.00 97.06 85 ARG A CA 1
ATOM 674 C C . ARG A 1 85 ? 16.668 2.599 -16.007 1.00 97.06 85 ARG A C 1
ATOM 676 O O . ARG A 1 85 ? 15.726 2.757 -15.243 1.00 97.06 85 ARG A O 1
ATOM 683 N N . ARG A 1 86 ? 17.325 1.441 -16.135 1.00 96.19 86 ARG A N 1
ATOM 684 C CA . ARG A 1 86 ? 17.017 0.260 -15.319 1.00 96.19 86 ARG A CA 1
ATOM 685 C C . ARG A 1 86 ? 17.224 0.553 -13.833 1.00 96.19 86 ARG A C 1
ATOM 687 O O . ARG A 1 86 ? 16.393 0.159 -13.026 1.00 96.19 86 ARG A O 1
ATOM 694 N N . GLU A 1 87 ? 18.294 1.266 -13.497 1.00 95.94 87 GLU A N 1
ATOM 695 C CA . GLU A 1 87 ? 18.625 1.602 -12.116 1.00 95.94 87 GLU A CA 1
ATOM 696 C C . GLU A 1 87 ? 17.662 2.626 -11.513 1.00 95.94 87 GLU A C 1
ATOM 698 O O . GLU A 1 87 ? 17.186 2.419 -10.405 1.00 95.94 87 GLU A O 1
ATOM 703 N N . TYR A 1 88 ? 17.284 3.673 -12.252 1.00 97.25 88 TYR A N 1
ATOM 704 C CA . TYR A 1 88 ? 16.259 4.619 -11.793 1.00 97.25 88 TYR A CA 1
ATOM 705 C C . TYR A 1 88 ? 14.912 3.939 -11.583 1.00 97.25 88 TYR A C 1
ATOM 707 O O . TYR A 1 88 ? 14.316 4.091 -10.528 1.00 97.25 88 TYR A O 1
ATOM 715 N N . GLN A 1 89 ? 14.480 3.091 -12.518 1.00 96.00 89 GLN A N 1
ATOM 716 C CA . GLN A 1 89 ? 13.252 2.315 -12.339 1.00 96.00 89 GLN A CA 1
ATOM 717 C C . GLN A 1 89 ? 13.312 1.383 -11.119 1.00 96.00 89 GLN A C 1
ATOM 719 O O . GLN A 1 89 ? 12.299 1.170 -10.457 1.00 96.00 89 GLN A O 1
ATOM 724 N N . ARG A 1 90 ? 14.486 0.810 -10.821 1.00 95.81 90 ARG A N 1
ATOM 725 C CA . ARG A 1 90 ? 14.700 -0.006 -9.621 1.00 95.81 90 ARG A CA 1
ATOM 726 C C . ARG A 1 90 ? 14.613 0.851 -8.357 1.00 95.81 90 ARG A C 1
ATOM 728 O O . ARG A 1 90 ? 13.943 0.442 -7.417 1.00 95.81 90 ARG A O 1
ATOM 735 N N . GLN A 1 91 ? 15.274 2.005 -8.339 1.00 96.56 91 GLN A N 1
ATOM 736 C CA . GLN A 1 91 ? 15.285 2.917 -7.198 1.00 96.56 91 GLN A CA 1
ATOM 737 C C . GLN A 1 91 ? 13.883 3.472 -6.914 1.00 96.56 91 GLN A C 1
ATOM 739 O O . GLN A 1 91 ? 13.391 3.308 -5.803 1.00 96.56 91 GLN A O 1
ATOM 744 N N . ASP A 1 92 ? 13.197 3.986 -7.938 1.00 96.69 92 ASP A N 1
ATOM 745 C CA . ASP A 1 92 ? 11.826 4.499 -7.837 1.00 96.69 92 ASP A CA 1
ATOM 746 C C . ASP A 1 92 ? 10.861 3.429 -7.302 1.00 96.69 92 ASP A C 1
ATOM 748 O O . ASP A 1 92 ? 9.987 3.720 -6.487 1.00 96.69 92 ASP A O 1
ATOM 752 N N . PHE A 1 93 ? 11.026 2.169 -7.722 1.00 96.25 93 PHE A N 1
ATOM 753 C CA . PHE A 1 93 ? 10.236 1.054 -7.201 1.00 96.25 93 PHE A CA 1
ATOM 754 C C . PHE A 1 93 ? 10.513 0.774 -5.723 1.00 96.25 93 PHE A C 1
ATOM 756 O O . PHE A 1 93 ? 9.570 0.571 -4.961 1.00 96.25 93 PHE A O 1
ATOM 763 N N . MET A 1 94 ? 11.782 0.763 -5.307 1.00 96.19 94 MET A N 1
ATOM 764 C CA . MET A 1 94 ? 12.143 0.553 -3.902 1.00 96.19 94 MET A CA 1
ATOM 765 C C . MET A 1 94 ? 11.580 1.665 -3.014 1.00 96.19 94 MET A C 1
ATOM 767 O O . MET A 1 94 ? 10.995 1.369 -1.973 1.00 96.19 94 MET A O 1
ATOM 771 N N . ASP A 1 95 ? 11.698 2.916 -3.455 1.00 97.31 95 ASP A N 1
ATOM 772 C CA . ASP A 1 95 ? 11.214 4.081 -2.716 1.00 97.31 95 ASP A CA 1
ATOM 773 C C . ASP A 1 95 ? 9.678 4.085 -2.634 1.00 97.31 95 ASP A C 1
ATOM 775 O O . ASP A 1 95 ? 9.109 4.260 -1.555 1.00 97.31 95 ASP A O 1
ATOM 779 N N . ALA A 1 96 ? 8.986 3.788 -3.741 1.00 96.44 96 ALA A N 1
ATOM 780 C CA . ALA A 1 96 ? 7.527 3.679 -3.763 1.00 96.44 96 ALA A CA 1
ATOM 781 C C . ALA A 1 96 ? 7.002 2.530 -2.883 1.00 96.44 96 ALA A C 1
ATOM 783 O O . ALA A 1 96 ? 5.992 2.689 -2.193 1.00 96.44 96 ALA A O 1
ATOM 784 N N . MET A 1 97 ? 7.678 1.376 -2.881 1.00 95.81 97 MET A N 1
ATOM 785 C CA . MET A 1 97 ? 7.306 0.240 -2.034 1.00 95.81 97 MET A CA 1
ATOM 786 C C . MET A 1 97 ? 7.528 0.534 -0.550 1.00 95.81 97 MET A C 1
ATOM 788 O O . MET A 1 97 ? 6.663 0.201 0.261 1.00 95.81 97 MET A O 1
ATOM 792 N N . ALA A 1 98 ? 8.644 1.175 -0.196 1.00 97.62 98 ALA A N 1
ATOM 793 C CA . ALA A 1 98 ? 8.924 1.581 1.177 1.00 97.62 98 ALA A CA 1
ATOM 794 C C . ALA A 1 98 ? 7.879 2.584 1.691 1.00 97.62 98 ALA A C 1
ATOM 796 O O . ALA A 1 98 ? 7.358 2.425 2.796 1.00 97.62 98 ALA A O 1
ATOM 797 N N . GLU A 1 99 ? 7.509 3.573 0.872 1.00 97.50 99 GLU A N 1
ATOM 798 C CA . GLU A 1 99 ? 6.480 4.552 1.230 1.00 97.50 99 GLU A CA 1
ATOM 799 C C . GLU A 1 99 ? 5.103 3.896 1.399 1.00 97.50 99 GLU A C 1
ATOM 801 O O . GLU A 1 99 ? 4.429 4.124 2.403 1.00 97.50 99 GLU A O 1
ATOM 806 N N . LYS A 1 100 ? 4.701 3.020 0.467 1.00 96.94 100 LYS A N 1
ATOM 807 C CA . LYS A 1 100 ? 3.445 2.257 0.563 1.00 96.94 100 LYS A CA 1
ATOM 808 C C . LYS A 1 100 ? 3.387 1.438 1.854 1.00 96.94 100 LYS A C 1
ATOM 810 O O . LYS A 1 100 ? 2.400 1.520 2.578 1.00 96.94 100 LYS A O 1
ATOM 815 N N . GLN A 1 101 ? 4.454 0.702 2.172 1.00 97.25 101 GLN A N 1
ATOM 816 C CA . GLN A 1 101 ? 4.536 -0.092 3.401 1.00 97.25 101 GLN A CA 1
ATOM 817 C C . GLN A 1 101 ? 4.413 0.781 4.652 1.00 97.25 101 GLN A C 1
ATOM 819 O O . GLN A 1 101 ? 3.636 0.455 5.549 1.00 97.25 101 GLN A O 1
ATOM 824 N N . ARG A 1 102 ? 5.114 1.920 4.697 1.00 98.06 102 ARG A N 1
ATOM 825 C CA . ARG A 1 102 ? 5.029 2.863 5.819 1.00 98.06 102 ARG A CA 1
ATOM 826 C C . ARG A 1 102 ? 3.598 3.362 6.030 1.00 98.06 102 ARG A C 1
ATOM 828 O O . ARG A 1 102 ? 3.095 3.326 7.153 1.00 98.06 102 ARG A O 1
ATOM 835 N N . LEU A 1 103 ? 2.932 3.790 4.958 1.00 98.19 103 LEU A N 1
ATOM 836 C CA . LEU A 1 103 ? 1.555 4.286 5.010 1.00 98.19 103 LEU A CA 1
ATOM 837 C C . LEU A 1 103 ? 0.561 3.191 5.426 1.00 98.19 103 LEU A C 1
ATOM 839 O O . LEU A 1 103 ? -0.326 3.445 6.245 1.00 98.19 103 LEU A O 1
ATOM 843 N N . ASP A 1 104 ? 0.725 1.972 4.912 1.00 97.50 104 ASP A N 1
ATOM 844 C CA . ASP A 1 104 ? -0.119 0.828 5.261 1.00 97.50 104 ASP A CA 1
ATOM 845 C C . ASP A 1 104 ? 0.028 0.455 6.744 1.00 97.50 104 ASP A C 1
ATOM 847 O O . ASP A 1 104 ? -0.971 0.241 7.438 1.00 97.50 104 ASP A O 1
ATOM 851 N N . GLU A 1 105 ? 1.255 0.439 7.268 1.00 98.06 105 GLU A N 1
ATOM 852 C CA . GLU A 1 105 ? 1.509 0.205 8.689 1.00 98.06 105 GLU A CA 1
ATOM 853 C C . GLU A 1 105 ? 0.896 1.291 9.577 1.00 98.06 105 GLU A C 1
ATOM 855 O O . GLU A 1 105 ? 0.279 0.991 10.603 1.00 98.06 105 GLU A O 1
ATOM 860 N N . GLU A 1 106 ? 1.063 2.564 9.216 1.00 98.00 106 GLU A N 1
ATOM 861 C CA . GLU A 1 106 ? 0.473 3.684 9.950 1.00 98.00 106 GLU A CA 1
ATOM 862 C C . GLU A 1 106 ? -1.054 3.598 9.966 1.00 98.00 106 GLU A C 1
ATOM 864 O O . GLU A 1 106 ? -1.689 3.804 11.011 1.00 98.00 106 GLU A O 1
ATOM 869 N N . PHE A 1 107 ? -1.646 3.237 8.828 1.00 98.31 107 PHE A N 1
ATOM 870 C CA . PHE A 1 107 ? -3.078 3.038 8.690 1.00 98.31 107 PHE A CA 1
ATOM 871 C C . PHE A 1 107 ? -3.581 1.883 9.563 1.00 98.31 107 PHE A C 1
ATOM 873 O O . PHE A 1 107 ? -4.544 2.058 10.317 1.00 98.31 107 PHE A O 1
ATOM 880 N N . GLN A 1 108 ? -2.907 0.731 9.540 1.00 97.94 108 GLN A N 1
ATOM 881 C CA . GLN A 1 108 ? -3.249 -0.420 10.380 1.00 97.94 108 GLN A CA 1
ATOM 882 C C . GLN A 1 108 ? -3.144 -0.079 11.869 1.00 97.94 108 GLN A C 1
ATOM 884 O O . GLN A 1 108 ? -4.113 -0.255 12.612 1.00 97.94 108 GLN A O 1
ATOM 889 N N . LYS A 1 109 ? -2.032 0.539 12.289 1.00 98.25 109 LYS A N 1
ATOM 890 C CA . LYS A 1 109 ? -1.836 1.020 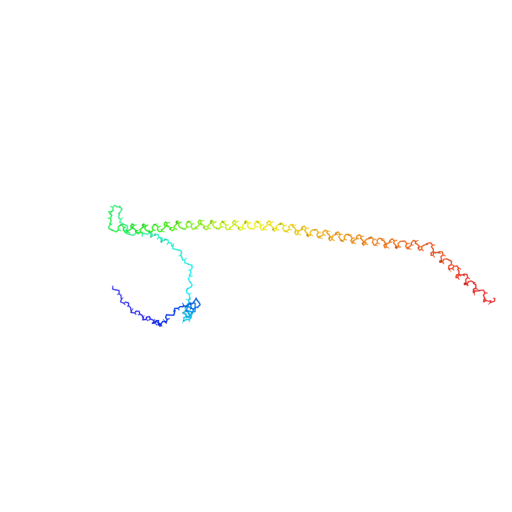13.666 1.00 98.25 109 LYS A CA 1
ATOM 891 C C . LYS A 1 109 ? -2.949 1.989 14.081 1.00 98.25 109 LYS A C 1
ATOM 893 O O . LYS A 1 109 ? -3.417 1.960 15.219 1.00 98.25 109 LYS A O 1
ATOM 898 N N . LYS A 1 110 ? -3.409 2.869 13.184 1.00 97.94 110 LYS A N 1
ATOM 899 C CA . LYS A 1 110 ? -4.529 3.788 13.454 1.00 97.94 110 LYS A CA 1
ATOM 900 C C . LYS A 1 110 ? -5.859 3.048 13.612 1.00 97.94 110 LYS A C 1
ATOM 902 O O . LYS A 1 110 ? -6.611 3.356 14.537 1.00 97.94 110 LYS A O 1
ATOM 907 N N . LEU A 1 111 ? -6.147 2.067 12.756 1.00 98.19 111 LEU A N 1
ATOM 908 C CA . LEU A 1 111 ? -7.353 1.242 12.864 1.00 98.19 111 LEU A CA 1
ATOM 909 C C . LEU A 1 111 ? -7.393 0.456 14.175 1.00 98.19 111 LEU A C 1
ATOM 911 O O . LEU A 1 111 ? -8.428 0.436 14.840 1.00 98.19 111 LEU A O 1
ATOM 915 N N . GLU A 1 112 ? -6.281 -0.161 14.565 1.00 97.69 112 GLU A N 1
ATOM 916 C CA . GLU A 1 112 ? -6.168 -0.910 15.818 1.00 97.69 112 GLU A CA 1
ATOM 917 C C . GLU A 1 112 ? -6.383 -0.013 17.033 1.00 97.69 112 GLU A C 1
ATOM 919 O O . GLU A 1 112 ? -7.215 -0.328 17.883 1.00 97.69 112 GLU A O 1
ATOM 924 N N . ARG A 1 113 ? -5.733 1.159 17.081 1.00 97.69 113 ARG A N 1
ATOM 925 C CA . ARG A 1 113 ? -5.958 2.138 18.157 1.00 97.69 113 ARG A CA 1
ATOM 926 C C . ARG A 1 113 ? -7.425 2.547 18.254 1.00 97.69 113 ARG A C 1
ATOM 928 O O . ARG A 1 113 ? -7.981 2.566 19.349 1.00 97.69 113 ARG A O 1
ATOM 935 N N . ASN A 1 114 ? -8.077 2.819 17.125 1.00 98.00 114 ASN A N 1
ATOM 936 C CA . ASN A 1 114 ? -9.492 3.188 17.112 1.00 98.00 11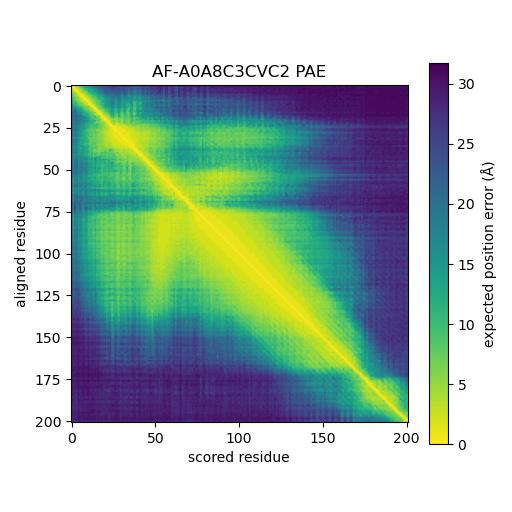4 ASN A CA 1
ATOM 937 C C . ASN A 1 114 ? -10.391 2.051 17.619 1.00 98.00 114 ASN A C 1
ATOM 939 O O . ASN A 1 114 ? -11.316 2.307 18.393 1.00 98.00 114 ASN A O 1
ATOM 943 N N . LYS A 1 115 ? -10.108 0.801 17.227 1.00 98.12 115 LYS A N 1
ATOM 944 C CA . LYS A 1 115 ? -10.818 -0.386 17.727 1.00 98.12 115 LYS A CA 1
ATOM 945 C C . LYS A 1 115 ? -10.645 -0.538 19.239 1.00 98.12 115 LYS A C 1
ATOM 947 O O . LYS A 1 115 ? -11.644 -0.682 19.939 1.00 98.12 115 LYS A O 1
ATOM 952 N N . MET A 1 116 ? -9.416 -0.412 19.742 1.00 97.75 116 MET A N 1
ATOM 953 C CA . MET A 1 116 ? -9.108 -0.498 21.174 1.00 97.75 116 MET A CA 1
ATOM 954 C C . MET A 1 116 ? -9.825 0.587 21.982 1.00 97.75 116 MET A C 1
ATOM 956 O O . MET A 1 116 ? -10.459 0.285 22.990 1.00 97.75 116 MET A O 1
ATOM 960 N N . ILE A 1 117 ? -9.802 1.839 21.515 1.00 97.75 117 ILE A N 1
ATOM 961 C CA . ILE A 1 117 ? -10.506 2.949 22.175 1.00 97.75 117 ILE A CA 1
ATOM 962 C C . ILE A 1 117 ? -12.020 2.688 22.187 1.00 97.75 117 ILE A C 1
ATOM 964 O O . ILE A 1 117 ? -12.675 2.857 23.217 1.00 97.75 117 ILE A O 1
ATOM 968 N N . ALA A 1 118 ? -12.598 2.250 21.065 1.00 97.69 118 ALA A N 1
ATOM 969 C CA . ALA A 1 118 ? -14.024 1.938 20.986 1.00 97.69 118 ALA A CA 1
ATOM 970 C C . ALA A 1 118 ? -14.419 0.789 21.931 1.00 97.69 118 ALA A C 1
ATOM 972 O O . ALA A 1 118 ? -15.459 0.859 22.602 1.00 97.69 118 ALA A O 1
ATOM 973 N N . GLU A 1 119 ? -13.585 -0.246 22.025 1.00 97.12 119 GLU A N 1
ATOM 974 C CA . GLU A 1 119 ? -13.789 -1.373 22.927 1.00 97.12 119 GLU A CA 1
ATOM 975 C C . GLU A 1 119 ? -13.652 -0.959 24.392 1.00 97.12 119 GLU A C 1
ATOM 977 O O . GLU A 1 119 ? -14.523 -1.295 25.192 1.00 97.12 119 GLU A O 1
ATOM 982 N N . GLU A 1 120 ? -12.652 -0.152 24.749 1.00 97.12 120 GLU A N 1
ATOM 983 C CA . GLU A 1 120 ? -12.465 0.349 26.111 1.00 97.12 120 GLU A CA 1
ATOM 984 C C . GLU A 1 120 ? -13.678 1.169 26.576 1.00 97.12 120 GLU A C 1
ATOM 986 O O . GLU A 1 120 ? -14.233 0.940 27.660 1.00 97.12 120 GLU A O 1
ATOM 991 N N . GLN A 1 121 ? -14.164 2.084 25.731 1.00 97.31 121 GLN A N 1
ATOM 992 C CA . GLN A 1 121 ? -15.356 2.879 26.033 1.00 97.31 121 GLN A CA 1
ATOM 993 C C . GLN A 1 121 ? -16.600 1.994 26.175 1.00 97.31 121 GLN A C 1
ATOM 995 O O . GLN A 1 121 ? -17.410 2.174 27.097 1.00 97.31 121 GLN A O 1
ATOM 1000 N N . THR A 1 122 ? -16.748 1.003 25.298 1.00 97.06 122 THR A N 1
ATOM 1001 C CA . THR A 1 122 ? -17.865 0.054 25.335 1.00 97.06 122 THR A CA 1
ATOM 1002 C C . THR A 1 122 ? -17.799 -0.839 26.572 1.00 97.06 122 THR A C 1
ATOM 1004 O O . THR A 1 122 ? -18.813 -1.008 27.253 1.00 97.06 122 THR A O 1
ATOM 1007 N N . ALA A 1 123 ? -16.620 -1.342 26.938 1.00 96.69 123 ALA A N 1
ATOM 1008 C CA . ALA A 1 123 ? -16.375 -2.148 28.127 1.00 96.69 123 ALA A CA 1
ATOM 1009 C C . ALA A 1 123 ? -16.645 -1.347 29.405 1.00 96.69 123 ALA A C 1
ATOM 1011 O O . ALA A 1 123 ? -17.341 -1.831 30.300 1.00 96.69 123 ALA A O 1
ATOM 1012 N N . LYS A 1 124 ? -16.204 -0.084 29.476 1.00 97.19 124 LYS A N 1
ATOM 1013 C CA . LYS A 1 124 ? -16.503 0.826 30.593 1.00 97.19 124 LYS A CA 1
ATOM 1014 C C . LYS A 1 124 ? -18.010 1.031 30.759 1.00 97.19 124 LYS A C 1
ATOM 1016 O O . LYS A 1 124 ? -18.535 0.917 31.872 1.00 97.19 124 LYS A O 1
ATOM 1021 N N . ARG A 1 125 ? -18.736 1.283 29.663 1.00 96.62 125 ARG A N 1
ATOM 1022 C CA . ARG A 1 125 ? -20.207 1.418 29.670 1.00 96.62 125 ARG A CA 1
ATOM 1023 C C . ARG A 1 125 ? -20.899 0.099 30.037 1.00 96.62 125 ARG A C 1
ATOM 1025 O O . ARG A 1 125 ? -21.847 0.115 30.823 1.00 96.62 125 ARG A O 1
ATOM 1032 N N . ARG A 1 126 ? -20.413 -1.040 29.532 1.00 97.00 126 ARG A N 1
ATOM 1033 C CA . ARG A 1 126 ? -20.922 -2.386 29.841 1.00 97.00 126 ARG A CA 1
ATOM 1034 C C . ARG A 1 126 ? -20.754 -2.720 31.324 1.00 97.00 126 ARG A C 1
ATOM 1036 O O . ARG A 1 126 ? -21.747 -3.074 31.955 1.00 97.00 126 ARG A O 1
ATOM 1043 N N . ARG A 1 127 ? -19.567 -2.498 31.903 1.00 95.88 127 ARG A N 1
ATOM 1044 C CA . ARG A 1 127 ? -19.288 -2.678 33.342 1.00 95.88 127 ARG A CA 1
ATOM 1045 C C . ARG A 1 127 ? -20.221 -1.828 34.208 1.00 95.88 127 ARG A C 1
ATOM 1047 O O . ARG A 1 127 ? -20.780 -2.330 35.179 1.00 95.88 127 ARG A O 1
ATOM 1054 N N . LYS A 1 128 ? -20.459 -0.559 33.843 1.00 96.81 128 LYS A N 1
ATOM 1055 C CA . LYS A 1 128 ? -21.431 0.304 34.550 1.00 96.81 128 LYS A CA 1
ATOM 1056 C C . LYS A 1 128 ? -22.853 -0.274 34.510 1.00 96.81 128 LYS A C 1
ATOM 1058 O O . LYS A 1 128 ? -23.526 -0.307 35.538 1.00 96.81 128 LYS A O 1
ATOM 1063 N N . ARG A 1 129 ? -23.307 -0.762 33.349 1.00 96.38 129 ARG A N 1
ATOM 1064 C CA . ARG A 1 129 ? -24.635 -1.388 33.198 1.00 96.38 129 ARG A CA 1
ATOM 1065 C C . ARG A 1 129 ? -24.752 -2.707 33.967 1.00 96.38 129 ARG A C 1
ATOM 1067 O O . ARG A 1 129 ? -25.802 -2.946 34.553 1.00 96.38 129 ARG A O 1
ATOM 1074 N N . GLN A 1 130 ? -23.707 -3.535 33.989 1.00 96.12 130 GLN A N 1
ATOM 1075 C CA . GLN A 1 130 ? -23.670 -4.787 34.757 1.00 96.12 130 GLN A CA 1
ATOM 1076 C C . GLN A 1 130 ? -23.769 -4.522 36.260 1.00 96.12 130 GLN A C 1
ATOM 1078 O O . GLN A 1 130 ? -24.700 -5.019 36.883 1.00 96.12 130 GLN A O 1
ATOM 1083 N N . LYS A 1 131 ? -22.948 -3.611 36.802 1.00 96.62 131 LYS A N 1
ATOM 1084 C CA . LYS A 1 131 ? -23.043 -3.184 38.210 1.00 96.62 131 LYS A CA 1
ATOM 1085 C C . LYS A 1 131 ? -24.439 -2.666 38.572 1.00 96.62 131 LYS A C 1
ATOM 1087 O O . LYS A 1 131 ? -24.958 -2.964 39.643 1.00 96.62 131 LYS A O 1
ATOM 1092 N N . LEU A 1 132 ? -25.082 -1.902 37.681 1.00 95.50 132 LEU A N 1
ATOM 1093 C CA . LEU A 1 132 ? -26.453 -1.431 37.909 1.00 95.50 132 LEU A CA 1
ATOM 1094 C C . LEU A 1 132 ? -27.478 -2.579 37.880 1.00 95.50 132 LEU A C 1
ATOM 1096 O O . LEU A 1 132 ? -28.407 -2.579 38.687 1.00 95.50 132 LEU A O 1
ATOM 1100 N N . LYS A 1 133 ? -27.327 -3.552 36.971 1.00 96.88 133 LYS A N 1
ATOM 1101 C CA . LYS A 1 133 ? -28.176 -4.755 36.918 1.00 96.88 133 LYS A CA 1
ATOM 1102 C C . LYS A 1 133 ? -28.017 -5.610 38.176 1.00 96.88 133 LYS A C 1
ATOM 1104 O O . LYS A 1 133 ? -29.028 -6.017 38.737 1.00 96.88 133 LYS A O 1
ATOM 1109 N N . GLU A 1 134 ? -26.788 -5.824 38.637 1.00 95.56 134 GLU A N 1
ATOM 1110 C CA . GLU A 1 134 ? -26.477 -6.568 39.864 1.00 95.56 134 GLU A CA 1
ATOM 1111 C C . GLU A 1 134 ? -27.100 -5.902 41.092 1.00 95.56 134 GLU A C 1
ATOM 1113 O O . GLU A 1 134 ? -27.837 -6.559 41.821 1.00 95.56 134 GLU A O 1
ATOM 1118 N N . LYS A 1 135 ? -26.926 -4.582 41.260 1.00 95.44 135 LYS A N 1
ATOM 1119 C CA . LYS A 1 135 ? -27.569 -3.824 42.348 1.00 95.44 135 LYS A CA 1
ATOM 1120 C C . LYS A 1 135 ? -29.096 -3.929 42.311 1.00 95.44 135 LYS A C 1
ATOM 1122 O O . LYS A 1 135 ? -29.725 -4.134 43.344 1.00 95.44 135 LYS A O 1
ATOM 1127 N N . LYS A 1 136 ? -29.712 -3.827 41.125 1.00 95.31 136 LYS A N 1
ATOM 1128 C CA . LYS A 1 136 ? -31.168 -3.999 40.964 1.00 95.31 136 LYS A CA 1
ATOM 1129 C C . LYS A 1 136 ? -31.620 -5.420 41.305 1.00 95.31 136 LYS A C 1
ATOM 1131 O O . LYS A 1 136 ? -32.684 -5.586 41.895 1.00 95.31 136 LYS A O 1
ATOM 1136 N N . LEU A 1 137 ? -30.844 -6.437 40.930 1.00 95.06 137 LEU A N 1
ATOM 1137 C CA . LEU A 1 137 ? -31.153 -7.831 41.240 1.00 95.06 137 LEU A CA 1
ATOM 1138 C C . LEU A 1 137 ? -31.024 -8.106 42.744 1.00 95.06 137 LEU A C 1
ATOM 1140 O O . LEU A 1 137 ? -31.914 -8.728 43.311 1.00 95.06 137 LEU A O 1
ATOM 1144 N N . GLN A 1 138 ? -29.974 -7.596 43.392 1.00 92.62 138 GLN A N 1
ATOM 1145 C CA . GLN A 1 138 ? -29.788 -7.678 44.844 1.00 92.62 138 GLN A CA 1
ATOM 1146 C C . GLN A 1 138 ? -30.924 -6.975 45.594 1.00 92.62 138 GLN A C 1
ATOM 1148 O O . GLN A 1 138 ? -31.546 -7.585 46.453 1.00 92.62 138 GLN A O 1
ATOM 1153 N N . ALA A 1 139 ? -31.295 -5.751 45.207 1.00 92.94 139 ALA A N 1
ATOM 1154 C CA . ALA A 1 139 ? -32.424 -5.046 45.819 1.00 92.94 139 ALA A CA 1
ATOM 1155 C C . ALA A 1 139 ? -33.753 -5.815 45.677 1.00 92.94 139 ALA A C 1
ATOM 1157 O O . ALA A 1 139 ? -34.545 -5.867 46.615 1.00 92.94 139 ALA A O 1
ATOM 1158 N N . LYS A 1 140 ? -33.994 -6.457 44.523 1.00 94.12 140 LYS A N 1
ATOM 1159 C CA . LYS A 1 140 ? -35.164 -7.331 44.330 1.00 94.12 140 LYS A CA 1
ATOM 1160 C C . LYS A 1 140 ? -35.118 -8.574 45.222 1.00 94.12 140 LYS A C 1
ATOM 1162 O O . LYS A 1 140 ? -36.157 -8.932 45.766 1.00 94.12 140 LYS A O 1
ATOM 1167 N N . LYS A 1 141 ? 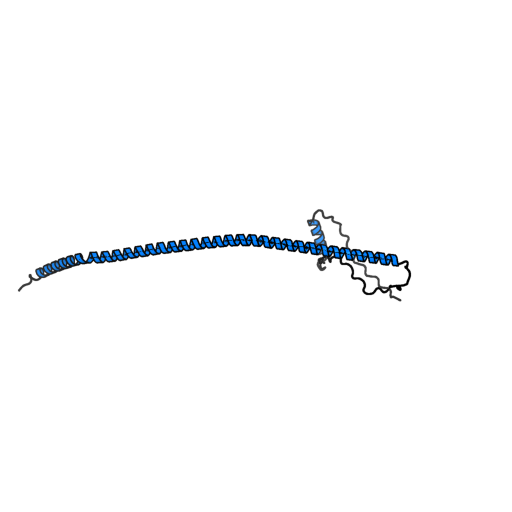-33.952 -9.216 45.368 1.00 93.31 141 LYS A N 1
ATOM 1168 C CA . LYS A 1 141 ? -33.765 -10.373 46.260 1.00 93.31 141 LYS A CA 1
ATOM 1169 C C . LYS A 1 141 ? -34.017 -9.987 47.717 1.00 93.31 141 LYS A C 1
ATOM 1171 O O . LYS A 1 141 ? -34.872 -10.601 48.341 1.00 93.31 141 LYS A O 1
ATOM 1176 N N . ASN A 1 142 ? -33.399 -8.908 48.196 1.00 90.50 142 ASN A N 1
ATOM 1177 C CA . ASN A 1 142 ? -33.584 -8.422 49.566 1.00 90.50 142 ASN A CA 1
ATOM 1178 C C . ASN A 1 142 ? -35.051 -8.058 49.846 1.00 90.50 142 ASN A C 1
ATOM 1180 O O . ASN A 1 142 ? -35.582 -8.421 50.888 1.00 90.50 142 ASN A O 1
ATOM 1184 N N . LYS A 1 143 ? -35.749 -7.411 48.898 1.00 92.00 143 LYS A N 1
ATOM 1185 C CA . LYS A 1 143 ? -37.186 -7.109 49.041 1.00 92.00 143 LYS A CA 1
ATOM 1186 C C . LYS A 1 143 ? -38.053 -8.374 49.067 1.00 92.00 143 LYS A C 1
ATOM 1188 O O . LYS A 1 143 ? -39.064 -8.412 49.762 1.00 92.00 143 LYS A O 1
ATOM 1193 N N . LEU A 1 144 ? -37.688 -9.404 48.299 1.00 89.75 144 LEU A N 1
ATOM 1194 C CA . LEU A 1 144 ? -38.386 -10.690 48.315 1.00 89.75 144 LEU A CA 1
ATOM 1195 C C . LEU A 1 144 ? -38.155 -11.438 49.637 1.00 89.75 144 LEU A C 1
ATOM 1197 O O . LEU A 1 144 ? -39.090 -12.045 50.150 1.00 89.75 144 LEU A O 1
ATOM 1201 N N . GLU A 1 145 ? -36.940 -11.381 50.187 1.00 86.81 145 GLU A N 1
ATOM 1202 C CA . GLU A 1 145 ? -36.606 -11.953 51.497 1.00 86.81 145 GLU A CA 1
ATOM 1203 C C . GLU A 1 145 ? -37.323 -11.229 52.635 1.00 86.81 145 GLU A C 1
ATOM 1205 O O . GLU A 1 145 ? -37.953 -11.899 53.446 1.00 86.81 145 GLU A O 1
ATOM 1210 N N . GLN A 1 146 ? -37.346 -9.891 52.639 1.00 84.44 146 GLN A N 1
ATOM 1211 C CA . GLN A 1 146 ? -38.138 -9.108 53.597 1.00 84.44 146 GLN A CA 1
ATOM 1212 C C . GLN A 1 146 ? -39.620 -9.486 53.535 1.00 84.44 146 GLN A C 1
ATOM 1214 O O . GLN A 1 146 ? -40.209 -9.818 54.554 1.00 84.44 146 GLN A O 1
ATOM 1219 N N . LYS A 1 147 ? -40.205 -9.571 52.332 1.00 85.75 147 LYS A N 1
ATOM 1220 C CA . LYS A 1 147 ? -41.612 -9.970 52.172 1.00 85.75 147 LYS A CA 1
ATOM 1221 C C . LYS A 1 147 ? -41.883 -11.418 52.614 1.00 85.75 147 LYS A C 1
ATOM 1223 O O . LYS A 1 147 ? -43.004 -11.738 53.002 1.00 85.75 147 LYS A O 1
ATOM 1228 N N . LYS A 1 148 ? -40.892 -12.316 52.528 1.00 84.50 148 LYS A N 1
ATOM 1229 C CA . LYS A 1 148 ? -40.986 -13.681 53.076 1.00 84.50 148 LYS A CA 1
ATOM 1230 C C . LYS A 1 148 ? -40.883 -13.688 54.602 1.00 84.50 148 LYS A C 1
ATOM 1232 O O . LYS A 1 148 ? -41.614 -14.447 55.225 1.00 84.50 148 LYS A O 1
ATOM 1237 N N . GLN A 1 149 ? -40.008 -12.868 55.182 1.00 77.94 149 GLN A N 1
ATOM 1238 C CA . GLN A 1 149 ? -39.863 -12.730 56.633 1.00 77.94 149 GLN A CA 1
ATOM 1239 C C . GLN A 1 149 ? -41.103 -12.090 57.263 1.00 77.94 149 GLN A C 1
ATOM 1241 O O . GLN A 1 149 ? -41.617 -12.649 58.220 1.00 77.94 149 GLN A O 1
ATOM 1246 N N . GLU A 1 150 ? -41.640 -11.013 56.681 1.00 77.81 150 GLU A N 1
ATOM 1247 C CA . GLU A 1 150 ? -42.900 -10.385 57.112 1.00 77.81 150 GLU A CA 1
ATOM 1248 C C . GLU A 1 150 ? -44.054 -11.391 57.071 1.00 77.81 150 GLU A C 1
ATOM 1250 O O . GLU A 1 150 ? -44.722 -11.596 58.076 1.00 77.81 150 GLU A O 1
ATOM 1255 N N . LYS A 1 151 ? -44.230 -12.114 55.953 1.00 76.81 151 LYS A N 1
ATOM 1256 C CA . LYS A 1 151 ? -45.244 -13.178 55.869 1.00 76.81 151 LYS A CA 1
ATOM 1257 C C . LYS A 1 151 ? -45.015 -14.306 56.870 1.00 76.81 151 LYS A C 1
ATOM 1259 O O . LYS A 1 151 ? -45.985 -14.872 57.350 1.00 76.81 151 LYS A O 1
ATOM 1264 N N . GLY A 1 152 ? -43.764 -14.674 57.141 1.00 74.06 152 GLY A N 1
ATOM 1265 C CA . GLY A 1 152 ? -43.419 -15.709 58.115 1.00 74.06 152 GLY A CA 1
ATOM 1266 C C . GLY A 1 152 ? -43.707 -15.278 59.553 1.00 74.06 152 GLY A C 1
ATOM 1267 O O . GLY A 1 152 ? -44.222 -16.078 60.323 1.00 74.06 152 GLY A O 1
ATOM 1268 N N . GLN A 1 153 ? -43.434 -14.016 59.894 1.00 70.50 153 GLN A N 1
ATOM 1269 C CA . GLN A 1 153 ? -43.774 -13.420 61.187 1.00 70.50 153 GLN A CA 1
ATOM 1270 C C . GLN A 1 153 ? -45.287 -13.280 61.356 1.00 70.50 153 GLN A C 1
ATOM 1272 O O . GLN A 1 153 ? -45.806 -13.643 62.402 1.00 70.50 153 GLN A O 1
ATOM 1277 N N . GLU A 1 154 ? -46.002 -12.841 60.320 1.00 72.88 154 GLU A N 1
ATOM 1278 C CA . GLU A 1 154 ? -47.464 -12.738 60.324 1.00 72.88 154 GLU A CA 1
ATOM 1279 C C . GLU A 1 154 ? -48.119 -14.124 60.477 1.00 72.88 154 GLU A C 1
ATOM 1281 O O . GLU A 1 154 ? -49.037 -14.289 61.275 1.00 72.88 154 GLU A O 1
ATOM 1286 N N . ASN A 1 155 ? -47.591 -15.156 59.802 1.00 74.12 155 ASN A N 1
ATOM 1287 C CA . ASN A 1 155 ? -48.045 -16.543 59.975 1.00 74.12 155 ASN A CA 1
ATOM 1288 C C . ASN A 1 155 ? -47.729 -17.091 61.374 1.00 74.12 155 ASN A C 1
ATOM 1290 O O . ASN A 1 155 ? -48.585 -17.709 61.995 1.00 74.12 155 ASN A O 1
ATOM 1294 N N . ALA A 1 156 ? -46.520 -16.844 61.889 1.00 73.94 156 ALA A N 1
ATOM 1295 C CA . ALA A 1 156 ? -46.134 -17.269 63.232 1.00 73.94 156 ALA A CA 1
ATOM 1296 C C . ALA A 1 156 ? -46.970 -16.565 64.310 1.00 73.94 156 ALA A C 1
ATOM 1298 O O . ALA A 1 156 ? -47.345 -17.192 65.294 1.00 73.94 156 ALA A O 1
ATOM 1299 N N . GLN A 1 157 ? -47.302 -15.287 64.118 1.00 73.12 157 GLN A N 1
ATOM 1300 C CA . GLN A 1 157 ? -48.146 -14.526 65.033 1.00 73.12 157 GLN A CA 1
ATOM 1301 C C . GLN A 1 157 ? -49.605 -14.991 64.994 1.00 73.12 157 GLN A C 1
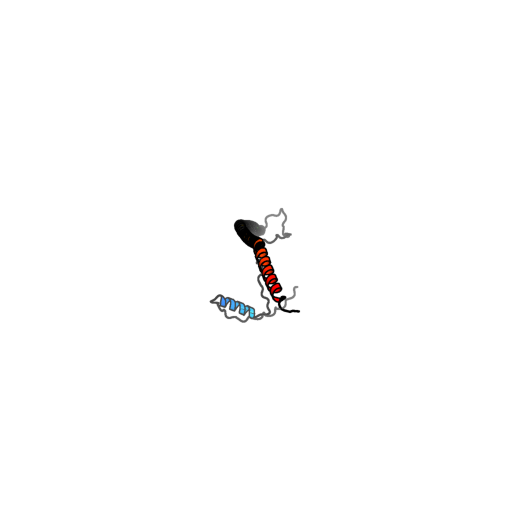ATOM 1303 O O . GLN A 1 157 ? -50.216 -15.130 66.050 1.00 73.12 157 GLN A O 1
ATOM 1308 N N . LEU A 1 158 ? -50.143 -15.301 63.810 1.00 73.56 158 LEU A N 1
ATOM 1309 C CA . LEU A 1 158 ? -51.452 -15.950 63.675 1.00 73.56 158 LEU A CA 1
ATOM 1310 C C . LEU A 1 158 ? -51.472 -17.317 64.368 1.00 73.56 158 LEU A C 1
ATOM 1312 O O . LEU A 1 158 ? -52.404 -17.610 65.107 1.00 73.56 158 LEU A O 1
ATOM 1316 N N . GLN A 1 159 ? -50.421 -18.120 64.192 1.00 70.62 159 GLN A N 1
ATOM 1317 C CA . GLN A 1 159 ? -50.299 -19.426 64.834 1.00 70.62 159 GLN A CA 1
ATOM 1318 C C . GLN A 1 159 ? -50.196 -19.309 66.363 1.00 70.62 159 GLN A C 1
ATOM 1320 O O . GLN A 1 159 ? -50.826 -20.089 67.072 1.00 70.62 159 GLN A O 1
ATOM 1325 N N . TRP A 1 160 ? -49.466 -18.312 66.876 1.00 76.94 160 TRP A N 1
ATOM 1326 C CA . TRP A 1 160 ? -49.399 -18.002 68.307 1.00 76.94 160 TRP A CA 1
ATOM 1327 C C . TRP A 1 160 ? -50.767 -17.611 68.872 1.00 76.94 160 TRP A C 1
ATOM 1329 O O . TRP A 1 160 ? -51.195 -18.193 69.865 1.00 76.94 160 TRP A O 1
ATOM 1339 N N . GLN A 1 161 ? -51.488 -16.702 68.210 1.00 69.62 161 GLN A N 1
ATOM 1340 C CA . GLN A 1 161 ? -52.844 -16.316 68.616 1.00 69.62 161 GLN A CA 1
ATOM 1341 C C . GLN A 1 161 ? -53.813 -17.501 68.582 1.00 69.62 161 GLN A C 1
ATOM 1343 O O . GLN A 1 161 ? -54.653 -17.638 69.465 1.00 69.62 161 GLN A O 1
ATOM 1348 N N . GLU A 1 162 ? -53.690 -18.384 67.592 1.00 71.12 162 GLU A N 1
ATOM 1349 C CA . GLU A 1 162 ? -54.516 -19.585 67.489 1.00 71.12 162 GLU A CA 1
ATOM 1350 C C . GLU A 1 162 ? -54.205 -20.588 68.615 1.00 71.12 162 GLU A C 1
ATOM 1352 O O . GLU A 1 162 ? -55.123 -21.176 69.191 1.00 71.12 162 GLU A O 1
ATOM 1357 N N . THR A 1 163 ? -52.933 -20.751 68.998 1.00 70.50 163 THR A N 1
ATOM 1358 C CA . THR A 1 163 ? -52.552 -21.556 70.173 1.00 70.50 163 THR A CA 1
ATOM 1359 C C . THR A 1 163 ? -52.988 -20.927 71.494 1.00 70.50 163 THR A C 1
ATOM 1361 O O . THR A 1 163 ? -53.407 -21.645 72.397 1.00 70.50 163 THR A O 1
ATOM 1364 N N . GLU A 1 164 ? -52.945 -19.602 71.603 1.00 71.56 164 GLU A N 1
ATOM 1365 C CA . GLU A 1 164 ? -53.330 -18.853 72.801 1.00 71.56 164 GLU A CA 1
ATOM 1366 C C . GLU A 1 164 ? -54.855 -18.864 72.993 1.00 71.56 164 GLU A C 1
ATOM 1368 O O . GLU A 1 164 ? -55.341 -19.113 74.093 1.00 71.56 164 GLU A O 1
ATOM 1373 N N . LEU A 1 165 ? -55.628 -18.740 71.906 1.00 65.19 165 LEU A N 1
ATOM 1374 C CA . LEU A 1 165 ? -57.075 -18.979 71.903 1.00 65.19 165 LEU A CA 1
ATOM 1375 C C . LEU A 1 165 ? -57.418 -20.420 72.291 1.00 65.19 165 LEU A C 1
ATOM 1377 O O . LEU A 1 165 ? -58.332 -20.623 73.087 1.00 65.19 165 LEU A O 1
ATOM 1381 N N . ARG A 1 166 ? -56.686 -21.424 71.785 1.00 66.56 166 ARG A N 1
ATOM 1382 C CA . ARG A 1 166 ? -56.873 -22.820 72.225 1.00 66.56 166 ARG A CA 1
ATOM 1383 C C . ARG A 1 166 ? -56.611 -22.987 73.722 1.00 66.56 166 ARG A C 1
ATOM 1385 O O . ARG A 1 166 ? -57.389 -23.667 74.380 1.00 66.56 166 ARG A O 1
ATOM 1392 N N . PHE A 1 167 ? -55.568 -22.356 74.256 1.00 62.78 167 PHE A N 1
ATOM 1393 C CA . PHE A 1 167 ? -55.240 -22.411 75.682 1.00 62.78 167 PHE A CA 1
ATOM 1394 C C . PHE A 1 167 ? -56.315 -21.722 76.546 1.00 62.78 167 PHE A C 1
ATOM 1396 O O . PHE A 1 167 ? -56.810 -22.321 77.496 1.00 62.78 167 PHE A O 1
ATOM 1403 N N . CYS A 1 168 ? -56.780 -20.529 76.151 1.00 55.97 168 CYS A N 1
ATOM 1404 C CA . CYS A 1 168 ? -57.868 -19.804 76.824 1.00 55.97 168 CYS A CA 1
ATOM 1405 C C . CYS A 1 168 ? -59.201 -20.573 76.825 1.00 55.97 168 CYS A C 1
ATOM 1407 O O . CYS A 1 168 ? -59.900 -20.589 77.835 1.00 55.97 168 CYS A O 1
ATOM 1409 N N . VAL A 1 169 ? -59.568 -21.228 75.716 1.00 59.09 169 VAL A N 1
ATOM 1410 C CA . VAL A 1 169 ? -60.786 -22.061 75.655 1.00 59.09 169 VAL A CA 1
ATOM 1411 C C . VAL A 1 169 ? -60.691 -23.235 76.635 1.00 59.09 169 VAL A C 1
ATOM 1413 O O . VAL A 1 169 ? -61.661 -23.538 77.325 1.00 59.09 169 VAL A O 1
ATOM 1416 N N . GLN A 1 170 ? -59.508 -23.837 76.771 1.00 56.69 170 GLN A N 1
ATOM 1417 C CA . GLN A 1 170 ? -59.266 -24.953 77.687 1.00 56.69 170 GLN A CA 1
ATOM 1418 C C . GLN A 1 170 ? -59.295 -24.533 79.172 1.00 56.69 170 GLN A C 1
ATOM 1420 O O . GLN A 1 170 ? -59.657 -25.326 80.041 1.00 56.69 170 GLN A O 1
ATOM 1425 N N . GLU A 1 171 ? -58.961 -23.275 79.468 1.00 52.53 171 GLU A N 1
ATOM 1426 C CA . GLU A 1 171 ? -58.949 -22.711 80.824 1.00 52.53 171 GLU A CA 1
ATOM 1427 C C . GLU A 1 171 ? -60.328 -22.164 81.254 1.00 52.53 171 GLU A C 1
ATOM 1429 O O . GLU A 1 171 ? -60.690 -22.229 82.428 1.00 52.53 171 GLU A O 1
ATOM 1434 N N . ILE A 1 172 ? -61.165 -21.728 80.304 1.00 52.22 172 ILE A N 1
ATOM 1435 C CA . ILE A 1 172 ? -62.560 -21.318 80.560 1.00 52.22 172 ILE A CA 1
ATOM 1436 C C . ILE A 1 172 ? -63.488 -22.534 80.755 1.00 52.22 172 ILE A C 1
ATOM 1438 O O . ILE A 1 172 ? -64.456 -22.454 81.516 1.00 52.22 172 ILE A O 1
ATOM 1442 N N . GLU A 1 173 ? -63.191 -23.683 80.140 1.00 51.28 173 GLU A N 1
ATOM 1443 C CA . GLU A 1 173 ? -64.027 -24.888 80.258 1.00 51.28 173 GLU A CA 1
ATOM 1444 C C . GLU A 1 173 ? -63.907 -25.635 81.601 1.00 51.28 173 GLU A C 1
ATOM 1446 O O . GLU A 1 173 ? -64.734 -26.506 81.881 1.00 51.28 173 GLU A O 1
ATOM 1451 N N . THR A 1 174 ? -62.938 -25.317 82.469 1.00 54.22 174 THR A N 1
ATOM 1452 C CA . THR A 1 174 ? -62.590 -26.208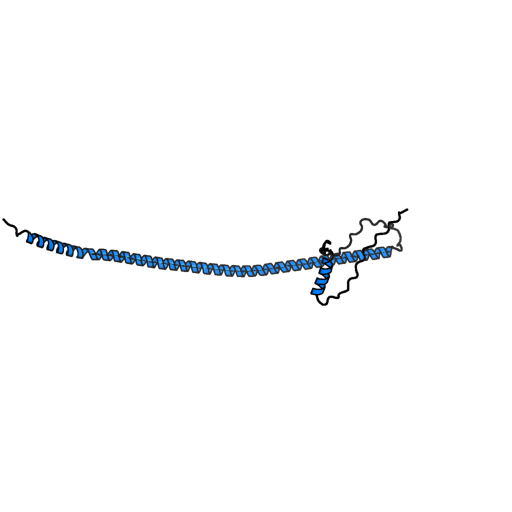 83.595 1.00 54.22 174 THR A CA 1
ATOM 1453 C C . THR A 1 174 ? -63.182 -25.908 84.984 1.00 54.22 174 THR A C 1
ATOM 1455 O O . THR A 1 174 ? -63.266 -26.867 85.752 1.00 54.22 174 THR A O 1
ATOM 1458 N N . PRO A 1 175 ? -63.719 -24.720 85.348 1.00 52.62 175 PRO A N 1
ATOM 1459 C CA . PRO A 1 175 ? -64.408 -24.589 86.643 1.00 52.62 175 PRO A CA 1
ATOM 1460 C C . PRO A 1 175 ? -65.938 -24.734 86.562 1.00 52.62 175 PRO A C 1
ATOM 1462 O O . PRO A 1 175 ? -66.560 -25.186 87.522 1.00 52.62 175 PRO A O 1
ATOM 1465 N N . TRP A 1 176 ? -66.572 -24.379 85.435 1.00 52.06 176 TRP A N 1
ATOM 1466 C CA . TRP A 1 176 ? -68.044 -24.305 85.339 1.00 52.06 176 TRP A CA 1
ATOM 1467 C C . TRP A 1 176 ? -68.699 -25.566 84.759 1.00 52.06 176 TRP A C 1
ATOM 1469 O O . TRP A 1 176 ? -69.814 -25.911 85.155 1.00 52.06 176 TRP A O 1
ATOM 1479 N N . CYS A 1 177 ? -68.005 -26.317 83.895 1.00 53.56 177 CYS A N 1
ATOM 1480 C CA . CYS A 1 177 ? -68.533 -27.576 83.358 1.00 53.56 177 CYS A CA 1
ATOM 1481 C C . CYS A 1 177 ? -68.644 -28.668 84.435 1.00 53.56 177 CYS A C 1
ATOM 1483 O O . CYS A 1 177 ? -69.600 -29.442 84.425 1.00 53.56 177 CYS A O 1
ATOM 1485 N N . HIS A 1 178 ? -67.734 -28.699 85.416 1.00 57.78 178 HIS A N 1
ATOM 1486 C CA . HIS A 1 178 ? -67.746 -29.709 86.482 1.00 57.78 178 HIS A CA 1
ATOM 1487 C C . HIS A 1 178 ? -68.880 -29.490 87.508 1.00 57.78 178 HIS A C 1
ATOM 1489 O O . HIS A 1 178 ? -69.412 -30.459 88.058 1.00 57.78 178 HIS A O 1
ATOM 1495 N N . LEU A 1 179 ? -69.313 -28.239 87.730 1.00 58.12 179 LEU A N 1
ATOM 1496 C CA . LEU A 1 179 ? -70.476 -27.932 88.579 1.00 58.12 179 LEU A CA 1
ATOM 1497 C C . LEU A 1 179 ? -71.812 -28.235 87.880 1.00 58.12 179 LEU A C 1
ATOM 1499 O O . LEU A 1 179 ? -72.752 -28.698 88.528 1.00 58.12 179 LEU A O 1
ATOM 1503 N N . LEU A 1 180 ? -71.901 -28.028 86.563 1.00 58.69 180 LEU A N 1
ATOM 1504 C CA . LEU A 1 180 ? -73.101 -28.369 85.789 1.00 58.69 180 LEU A CA 1
ATOM 1505 C C . LEU A 1 180 ? -73.263 -29.888 85.613 1.00 58.69 180 LEU A C 1
ATOM 1507 O O . LEU A 1 180 ? -74.372 -30.406 85.729 1.00 58.69 180 LEU A O 1
ATOM 1511 N N . TYR A 1 181 ? -72.169 -30.634 85.425 1.00 57.75 181 TYR A N 1
ATOM 1512 C CA . TYR A 1 181 ? -72.241 -32.097 85.308 1.00 57.75 181 TYR A CA 1
ATOM 1513 C C . TYR A 1 181 ? -72.592 -32.795 86.632 1.00 57.75 181 TYR A C 1
ATOM 1515 O O . TYR A 1 181 ? -73.322 -33.790 86.634 1.00 57.75 181 TYR A O 1
ATOM 1523 N N . THR A 1 182 ? -72.131 -32.266 87.771 1.00 60.84 182 THR A N 1
ATOM 1524 C CA . THR A 1 182 ? -72.479 -32.804 89.100 1.00 60.84 182 THR A CA 1
ATOM 1525 C C . THR A 1 182 ? -73.929 -32.507 89.485 1.00 60.84 182 THR A C 1
ATOM 1527 O O . THR A 1 182 ? -74.609 -33.392 89.999 1.00 60.84 182 THR A O 1
ATOM 1530 N N . THR A 1 183 ? -74.452 -31.318 89.170 1.00 62.59 183 THR A N 1
ATOM 1531 C CA . THR A 1 183 ? -75.867 -30.986 89.424 1.00 62.59 183 THR A CA 1
ATOM 1532 C C . THR A 1 183 ? -76.832 -31.775 88.538 1.00 62.59 183 THR A C 1
ATOM 1534 O O . THR A 1 183 ? -77.838 -32.276 89.041 1.00 62.59 183 THR A O 1
ATOM 1537 N N . ILE A 1 184 ? -76.517 -31.967 87.253 1.00 65.31 184 ILE A N 1
ATOM 1538 C CA . ILE A 1 184 ? -77.347 -32.785 86.353 1.00 65.31 184 ILE A CA 1
ATOM 1539 C C . ILE A 1 184 ? -77.318 -34.267 86.766 1.00 65.31 184 ILE A C 1
ATOM 1541 O O . ILE A 1 184 ? -78.370 -34.905 86.807 1.00 65.31 184 ILE A O 1
ATOM 1545 N N . SER A 1 185 ? -76.159 -34.805 87.162 1.00 61.75 185 SER A N 1
ATOM 1546 C CA . SER A 1 185 ? -76.055 -36.203 87.620 1.00 61.75 185 SER A CA 1
ATOM 1547 C C . SER A 1 185 ? -76.821 -36.452 88.927 1.00 61.75 185 SER A C 1
ATOM 1549 O O . SER A 1 185 ? -77.526 -37.452 89.042 1.00 61.75 185 SER A O 1
ATOM 1551 N N . PHE A 1 186 ? -76.775 -35.51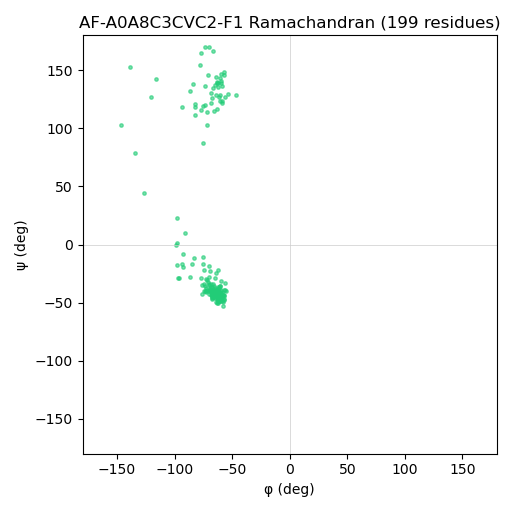5 89.883 1.00 60.00 186 PHE A N 1
ATOM 1552 C CA . PHE A 1 186 ? -77.523 -35.631 91.142 1.00 60.00 186 PHE A CA 1
ATOM 1553 C C . PHE A 1 186 ? -79.047 -35.557 90.928 1.00 60.00 186 PHE A C 1
ATOM 1555 O O . PHE A 1 186 ? -79.814 -36.238 91.608 1.00 60.00 186 PHE A O 1
ATOM 1562 N N . HIS A 1 187 ? -79.504 -34.772 89.947 1.00 61.72 187 HIS A N 1
ATOM 1563 C CA . HIS A 1 187 ? -80.927 -34.652 89.627 1.00 61.72 187 HIS A CA 1
ATOM 1564 C C . HIS A 1 187 ? -81.485 -35.896 88.911 1.00 61.72 187 HIS A C 1
ATOM 1566 O O . HIS A 1 187 ? -82.617 -36.308 89.175 1.00 61.72 187 HIS A O 1
ATOM 1572 N N . ILE A 1 188 ? -80.683 -36.541 88.054 1.00 64.69 188 ILE A N 1
ATOM 1573 C CA . ILE A 1 188 ? -81.045 -37.814 87.409 1.00 64.69 188 ILE A CA 1
ATOM 1574 C C . ILE A 1 188 ? -81.125 -38.948 88.447 1.00 64.69 188 ILE A C 1
ATOM 1576 O O . ILE A 1 188 ? -82.053 -39.759 88.404 1.00 64.69 188 ILE A O 1
ATOM 1580 N N . GLU A 1 189 ? -80.224 -38.978 89.435 1.00 62.47 189 GLU A N 1
ATOM 1581 C CA . GLU A 1 189 ? -80.209 -40.028 90.462 1.00 62.47 189 GLU A CA 1
ATOM 1582 C C . GLU A 1 189 ? -81.378 -39.927 91.464 1.00 62.47 189 GLU A C 1
ATOM 1584 O O . GLU A 1 189 ? -81.909 -40.950 91.907 1.00 62.47 189 GLU A O 1
ATOM 1589 N N . ILE A 1 190 ? -81.856 -38.714 91.771 1.00 61.22 190 ILE A N 1
ATOM 1590 C CA . ILE A 1 190 ? -83.082 -38.513 92.567 1.00 61.22 190 ILE A CA 1
ATOM 1591 C C . ILE A 1 190 ? -84.323 -39.010 91.810 1.00 61.22 190 ILE A C 1
ATOM 1593 O O . ILE A 1 190 ? -85.204 -39.634 92.404 1.00 61.22 190 ILE A O 1
ATOM 1597 N N . ASN A 1 191 ? -84.396 -38.782 90.496 1.00 59.88 191 ASN A N 1
ATOM 1598 C CA . ASN A 1 191 ? -85.554 -39.188 89.699 1.00 59.88 191 ASN A CA 1
ATOM 1599 C C . ASN A 1 191 ? -85.638 -40.721 89.532 1.00 59.88 191 ASN A C 1
ATOM 1601 O O . ASN A 1 191 ? -86.728 -41.289 89.582 1.00 59.88 191 ASN A O 1
ATOM 1605 N N . MET A 1 192 ? -84.497 -41.421 89.452 1.00 58.94 192 MET A N 1
ATOM 1606 C CA . MET A 1 192 ? -84.485 -42.893 89.412 1.00 58.94 192 MET A CA 1
ATOM 1607 C C . MET A 1 192 ? -84.839 -43.558 90.756 1.00 58.94 192 MET A C 1
ATOM 1609 O O . MET A 1 192 ? -85.453 -44.626 90.759 1.00 58.94 192 MET A O 1
ATOM 1613 N N . LYS A 1 193 ? -84.527 -42.936 91.904 1.00 59.47 193 LYS A N 1
ATOM 1614 C CA . LYS A 1 193 ? -84.891 -43.478 93.233 1.00 59.47 193 LYS A CA 1
ATOM 1615 C C . LYS A 1 193 ? -86.382 -43.326 93.568 1.00 59.47 193 LYS A C 1
ATOM 1617 O O . LYS A 1 193 ? -86.904 -44.122 94.339 1.00 59.47 193 LYS A O 1
ATOM 1622 N N . ASN A 1 194 ? -87.095 -42.391 92.938 1.00 59.91 194 ASN A N 1
ATOM 1623 C CA . ASN A 1 194 ? -88.544 -42.231 93.128 1.00 59.91 194 ASN A CA 1
ATOM 1624 C C . ASN A 1 194 ? -89.410 -43.169 92.264 1.00 59.91 194 ASN A C 1
ATOM 1626 O O . ASN A 1 194 ? -90.603 -43.288 92.528 1.00 59.91 194 ASN A O 1
ATOM 1630 N N . GLN A 1 195 ? -88.845 -43.867 91.271 1.00 58.47 195 GLN A N 1
ATOM 1631 C CA . GLN A 1 195 ? -89.598 -44.831 90.444 1.00 58.47 195 GLN A CA 1
ATOM 1632 C C . GLN A 1 195 ? -89.543 -46.278 90.964 1.00 58.47 195 GLN A C 1
ATOM 1634 O O . GLN A 1 195 ? -90.286 -47.127 90.483 1.00 58.47 195 GLN A O 1
ATOM 1639 N N . THR A 1 196 ? -88.719 -46.575 91.975 1.00 57.50 196 THR A N 1
ATOM 1640 C CA . THR A 1 196 ? -88.558 -47.935 92.535 1.00 57.50 196 THR A CA 1
ATOM 1641 C C . THR A 1 196 ? -89.355 -48.190 93.824 1.00 57.50 196 THR A C 1
ATOM 1643 O O . THR A 1 196 ? -89.359 -49.311 94.317 1.00 57.50 196 THR A O 1
ATOM 1646 N N . ALA A 1 197 ? -90.106 -47.203 94.331 1.00 57.47 197 ALA A N 1
ATOM 1647 C CA . ALA A 1 197 ? -90.968 -47.336 95.516 1.00 57.47 197 ALA A CA 1
ATOM 1648 C C . ALA A 1 197 ? -92.423 -47.770 95.209 1.00 57.47 197 ALA A C 1
ATOM 1650 O O . ALA A 1 197 ? -93.277 -47.731 96.092 1.00 57.47 197 ALA A O 1
ATOM 1651 N N . ALA A 1 198 ? -92.724 -48.179 93.970 1.00 58.34 198 ALA A N 1
ATOM 1652 C CA . ALA A 1 198 ? -94.075 -48.536 93.527 1.00 58.34 198 ALA A CA 1
ATOM 1653 C C . ALA A 1 198 ? -94.167 -49.935 92.888 1.00 58.34 198 ALA A C 1
ATOM 1655 O O . ALA A 1 198 ? -94.814 -50.083 91.860 1.00 58.34 198 ALA A O 1
ATOM 1656 N N . VAL A 1 199 ? -93.547 -50.964 93.481 1.00 52.34 199 VAL A N 1
ATOM 1657 C CA . VAL A 1 199 ? -93.932 -52.376 93.269 1.00 52.34 199 VAL A CA 1
ATOM 1658 C C . VAL A 1 199 ? -93.693 -53.155 94.576 1.00 52.34 199 VAL A C 1
ATOM 1660 O O . VAL A 1 199 ? -92.558 -53.431 94.947 1.00 52.34 199 VAL A O 1
ATOM 1663 N N . LEU A 1 200 ? -94.791 -53.428 95.286 1.00 46.22 200 LEU A N 1
ATOM 1664 C CA . LEU A 1 200 ? -94.955 -54.280 96.483 1.00 46.22 200 LEU A CA 1
ATOM 1665 C C . LEU A 1 200 ? -94.882 -55.784 96.111 1.00 46.22 200 LEU A C 1
ATOM 1667 O O . LEU A 1 200 ? -94.955 -56.065 94.909 1.00 46.22 200 LEU A O 1
ATOM 1671 N N . PRO A 1 201 ? -94.810 -56.764 97.048 1.00 53.97 201 PRO A N 1
ATOM 1672 C CA . PRO A 1 201 ? -95.243 -56.752 98.460 1.00 53.97 201 PRO A CA 1
ATOM 1673 C C . PRO A 1 201 ? -94.205 -57.109 99.535 1.00 53.97 201 PRO A C 1
ATOM 1675 O O . PRO A 1 201 ? -93.204 -57.792 99.230 1.00 53.97 201 PRO A O 1
#